Protein AF-A0AA39WH20-F1 (afdb_monomer_lite)

Structure (mmCIF, N/CA/C/O backbone):
data_AF-A0AA39WH20-F1
#
_entry.id   AF-A0AA39WH20-F1
#
loop_
_atom_site.group_PDB
_atom_site.id
_atom_site.type_symbol
_atom_site.label_atom_id
_atom_site.label_alt_id
_atom_site.label_comp_id
_atom_site.label_asym_id
_atom_site.label_entity_id
_atom_site.label_seq_id
_atom_site.pdbx_PDB_ins_code
_atom_site.Cartn_x
_atom_site.Cartn_y
_atom_site.Cartn_z
_atom_site.occupancy
_atom_site.B_iso_or_equiv
_atom_site.auth_seq_id
_atom_site.auth_comp_id
_atom_site.auth_asym_id
_atom_site.auth_atom_id
_atom_site.pdbx_PDB_model_num
ATOM 1 N N . MET A 1 1 ? 4.537 -14.025 16.386 1.00 64.88 1 MET A N 1
ATOM 2 C CA . MET A 1 1 ? 5.196 -12.728 16.671 1.00 64.88 1 MET A CA 1
ATOM 3 C C . MET A 1 1 ? 4.537 -11.622 15.849 1.00 64.88 1 MET A C 1
ATOM 5 O O . MET A 1 1 ? 4.024 -11.918 14.773 1.00 64.88 1 MET A O 1
ATOM 9 N N . SER A 1 2 ? 4.507 -10.387 16.355 1.00 85.75 2 SER A N 1
ATOM 10 C CA . SER A 1 2 ? 3.893 -9.221 15.694 1.00 85.75 2 SER A CA 1
ATOM 11 C C . SER A 1 2 ? 4.972 -8.254 15.195 1.00 85.75 2 SER A C 1
ATOM 13 O O . SER A 1 2 ? 6.007 -8.128 15.842 1.00 85.75 2 SER A O 1
ATOM 15 N N . ARG A 1 3 ? 4.739 -7.599 14.049 1.00 88.62 3 ARG A N 1
ATOM 16 C CA . ARG A 1 3 ? 5.556 -6.479 13.531 1.00 88.62 3 ARG A CA 1
ATOM 17 C C . ARG A 1 3 ? 4.789 -5.149 13.575 1.00 88.62 3 ARG A C 1
ATOM 19 O O . ARG A 1 3 ? 5.302 -4.123 13.152 1.00 88.62 3 ARG A O 1
ATOM 26 N N . THR A 1 4 ? 3.559 -5.171 14.084 1.00 90.12 4 THR A N 1
ATOM 27 C CA . THR A 1 4 ? 2.690 -3.998 14.162 1.00 90.12 4 THR A CA 1
ATOM 28 C C . THR A 1 4 ? 2.937 -3.239 15.454 1.00 90.12 4 THR A C 1
ATOM 30 O O . THR A 1 4 ? 3.044 -3.862 16.512 1.00 90.12 4 THR A O 1
ATOM 33 N N . SER A 1 5 ? 2.910 -1.909 15.409 1.00 93.12 5 SER A N 1
ATOM 34 C CA . SER A 1 5 ? 2.662 -1.125 16.621 1.00 93.12 5 SER A CA 1
ATOM 35 C C . SER A 1 5 ? 1.237 -1.427 17.112 1.00 93.12 5 SER A C 1
ATOM 37 O O . SER A 1 5 ? 0.310 -1.341 16.303 1.00 93.12 5 SER A O 1
ATOM 39 N N . PRO A 1 6 ? 1.029 -1.801 18.387 1.00 94.56 6 PRO A N 1
ATOM 40 C CA . PRO A 1 6 ? -0.312 -2.039 18.912 1.00 94.56 6 PRO A CA 1
ATOM 41 C C . PRO A 1 6 ? -1.175 -0.773 18.874 1.00 94.56 6 PRO A C 1
ATOM 43 O O . PRO A 1 6 ? -0.696 0.311 19.205 1.00 94.56 6 PRO A O 1
ATOM 46 N N . GLN A 1 7 ? -2.457 -0.919 18.543 1.00 96.12 7 GLN A N 1
ATOM 47 C CA . GLN A 1 7 ? -3.442 0.164 18.597 1.00 96.12 7 GLN A CA 1
ATOM 48 C C . GLN A 1 7 ? -4.306 0.015 19.849 1.00 96.12 7 GLN A C 1
ATOM 50 O O . GLN A 1 7 ? -4.889 -1.040 20.075 1.00 96.12 7 GLN A O 1
ATOM 55 N N . ILE A 1 8 ? -4.438 1.075 20.643 1.00 95.25 8 ILE A N 1
ATOM 56 C CA . ILE A 1 8 ? -5.335 1.103 21.806 1.00 95.25 8 ILE A CA 1
ATOM 57 C C . ILE A 1 8 ? -6.630 1.828 21.422 1.00 95.25 8 ILE A C 1
ATOM 59 O O . ILE A 1 8 ? -6.579 2.891 20.801 1.00 95.25 8 ILE A O 1
ATOM 63 N N . ALA A 1 9 ? -7.781 1.281 21.814 1.00 92.19 9 ALA A N 1
ATOM 64 C CA . ALA A 1 9 ? -9.047 2.012 21.868 1.00 92.19 9 ALA A CA 1
ATOM 65 C C . ALA A 1 9 ? -9.865 1.544 23.083 1.00 92.19 9 ALA A C 1
ATOM 67 O O . ALA A 1 9 ? -10.225 0.370 23.199 1.00 92.19 9 ALA A O 1
ATOM 68 N N . GLY A 1 10 ? -10.123 2.467 24.015 1.00 91.00 10 GLY A N 1
ATOM 69 C CA . GLY A 1 10 ? -10.722 2.148 25.313 1.00 91.00 10 GLY A CA 1
ATOM 70 C C . GLY A 1 10 ? -9.908 1.099 26.083 1.00 91.00 10 GLY A C 1
ATOM 71 O O . GLY A 1 10 ? -8.692 1.229 26.245 1.00 91.00 10 GLY A O 1
ATOM 72 N N . GLU A 1 11 ? -10.590 0.035 26.508 1.00 93.38 11 GLU A N 1
ATOM 73 C CA . GLU A 1 11 ? -10.020 -1.101 27.249 1.00 93.38 11 GLU A CA 1
ATOM 74 C C . GLU A 1 11 ? -9.487 -2.226 26.345 1.00 93.38 11 GLU A C 1
ATOM 76 O O . GLU A 1 11 ? -9.195 -3.325 26.819 1.00 93.38 11 GLU A O 1
ATOM 81 N N . THR A 1 12 ? -9.374 -1.986 25.034 1.00 95.62 12 THR A N 1
ATOM 82 C CA . THR A 1 12 ? -8.918 -2.989 24.061 1.00 95.62 12 THR A CA 1
ATOM 83 C C . THR A 1 12 ? -7.612 -2.578 23.388 1.00 95.62 12 THR A C 1
ATOM 85 O O . THR A 1 12 ? -7.436 -1.428 22.981 1.00 95.62 12 THR A O 1
ATOM 88 N N . ILE A 1 13 ? -6.704 -3.544 23.251 1.00 96.88 13 ILE A N 1
ATOM 89 C CA . ILE A 1 13 ? -5.487 -3.473 22.441 1.00 96.88 13 ILE A CA 1
ATOM 90 C C . ILE A 1 13 ? -5.708 -4.308 21.177 1.00 96.88 13 ILE A C 1
ATOM 92 O O . ILE A 1 13 ? -6.140 -5.455 21.265 1.00 96.88 13 ILE A O 1
ATOM 96 N N . PHE A 1 14 ? -5.365 -3.764 20.014 1.00 97.62 14 PHE A N 1
ATOM 97 C CA . PHE A 1 14 ? -5.398 -4.451 18.728 1.00 97.62 14 PHE A CA 1
ATOM 98 C C . PHE A 1 14 ? -3.985 -4.652 18.193 1.00 97.62 14 PHE A C 1
ATOM 100 O O . PHE A 1 14 ? -3.185 -3.716 18.164 1.00 97.62 14 PHE A O 1
ATOM 107 N N . VAL A 1 15 ? -3.690 -5.867 17.737 1.00 97.19 15 VAL A N 1
ATOM 108 C CA . VAL A 1 15 ? -2.405 -6.225 17.121 1.00 97.19 15 VAL A CA 1
ATOM 109 C C . VAL A 1 15 ? -2.617 -7.099 15.890 1.00 97.19 15 VAL A C 1
ATOM 111 O O . VAL A 1 15 ? -3.586 -7.857 15.819 1.00 97.19 15 VAL A O 1
ATOM 114 N N . GLY A 1 16 ? -1.694 -7.011 14.934 1.00 97.19 16 GLY A N 1
ATOM 115 C CA . GLY A 1 16 ? -1.617 -7.919 13.791 1.00 97.19 16 GLY A CA 1
ATOM 116 C C . GLY A 1 16 ? -0.571 -9.015 13.993 1.00 97.19 16 GLY A C 1
ATOM 117 O O . GLY A 1 16 ? 0.450 -8.797 14.655 1.00 97.19 16 GLY A O 1
ATOM 118 N N . THR A 1 17 ? -0.788 -10.194 13.411 1.00 97.44 17 THR A N 1
ATOM 119 C CA . THR A 1 17 ? 0.172 -11.308 13.457 1.00 97.44 17 THR A CA 1
ATOM 120 C C . THR A 1 17 ? 0.945 -11.472 12.149 1.00 97.44 17 THR A C 1
ATOM 122 O O . THR A 1 17 ? 0.424 -11.277 11.052 1.00 97.44 17 THR A O 1
ATOM 125 N N . GLN A 1 18 ? 2.192 -11.939 12.257 1.00 95.25 18 GLN A N 1
ATOM 126 C CA . GLN A 1 18 ? 2.992 -12.366 11.100 1.00 95.25 18 GLN A CA 1
ATOM 127 C C . GLN A 1 18 ? 2.711 -13.812 10.656 1.00 95.25 18 GLN A C 1
ATOM 129 O O . GLN A 1 18 ? 3.507 -14.415 9.949 1.00 95.25 18 GLN A O 1
ATOM 134 N N . LEU A 1 19 ? 1.600 -14.391 11.108 1.00 93.75 19 LEU A N 1
ATOM 135 C CA . LEU A 1 19 ? 1.167 -15.730 10.730 1.00 93.75 19 LEU A CA 1
ATOM 136 C C . LEU A 1 19 ? -0.352 -15.717 10.568 1.00 93.75 19 LEU A C 1
ATOM 138 O O . LEU A 1 19 ? -1.050 -15.291 11.490 1.00 93.75 19 LEU A O 1
ATOM 142 N N . HIS A 1 20 ? -0.833 -16.169 9.409 1.00 95.62 20 HIS A N 1
ATOM 143 C CA . HIS A 1 20 ? -2.253 -16.237 9.034 1.00 95.62 20 HIS A CA 1
ATOM 144 C C . HIS A 1 20 ? -2.996 -14.892 8.997 1.00 95.62 20 HIS A C 1
ATOM 146 O O . HIS A 1 20 ? -4.219 -14.892 9.055 1.00 95.62 20 HIS A O 1
ATOM 152 N N . ALA A 1 21 ? -2.293 -13.756 8.922 1.00 97.75 21 ALA A N 1
ATOM 153 C CA . ALA A 1 21 ? -2.892 -12.415 8.909 1.00 97.75 21 ALA A CA 1
ATOM 154 C C . ALA A 1 21 ? -4.059 -12.247 9.912 1.00 97.75 21 ALA A C 1
ATOM 156 O O . ALA A 1 21 ? -5.181 -11.893 9.537 1.00 97.75 21 ALA A O 1
ATOM 157 N N . LEU A 1 22 ? -3.803 -12.545 11.189 1.00 98.38 22 LEU A N 1
ATOM 158 C CA . LEU A 1 22 ? -4.798 -12.447 12.254 1.00 98.38 22 LEU A CA 1
ATOM 159 C C . LEU A 1 22 ? -4.765 -11.061 12.893 1.00 98.38 22 LEU A C 1
ATOM 161 O O . LEU A 1 22 ? -3.713 -10.597 13.340 1.00 98.38 22 LEU A O 1
ATOM 165 N N . VAL A 1 23 ? -5.932 -10.437 13.006 1.00 98.38 23 VAL A N 1
ATOM 166 C CA . VAL A 1 23 ? -6.157 -9.294 13.892 1.00 98.38 23 VAL A CA 1
ATOM 167 C C . VAL A 1 23 ? -6.646 -9.834 15.227 1.00 98.38 23 VAL A C 1
ATOM 169 O O . VAL A 1 23 ? -7.636 -10.566 15.286 1.00 98.38 23 VAL A O 1
ATOM 172 N N . VAL A 1 24 ? -5.947 -9.478 16.298 1.00 98.12 24 VAL A N 1
ATOM 173 C CA . VAL A 1 24 ? -6.223 -9.947 17.658 1.00 98.12 24 VAL A CA 1
ATOM 174 C C . VAL A 1 24 ? -6.627 -8.755 18.517 1.00 98.12 24 VAL A C 1
ATOM 176 O O . VAL A 1 24 ? -5.890 -7.773 18.590 1.00 98.12 24 VAL A O 1
ATOM 179 N N . ALA A 1 25 ? -7.784 -8.852 19.172 1.00 97.75 25 ALA A N 1
ATOM 180 C CA . ALA A 1 25 ? -8.215 -7.937 20.225 1.00 97.75 25 ALA A CA 1
ATOM 181 C C . ALA A 1 25 ? -7.878 -8.535 21.593 1.00 97.75 25 ALA A C 1
ATOM 183 O O . ALA A 1 25 ? -8.252 -9.673 21.886 1.00 97.75 25 ALA A O 1
ATOM 184 N N . LEU A 1 26 ? -7.209 -7.762 22.440 1.00 96.81 26 LEU A N 1
ATOM 185 C CA . LEU A 1 26 ? -6.807 -8.138 23.791 1.00 96.81 26 LEU A CA 1
ATOM 186 C C . LEU A 1 26 ? -7.387 -7.148 24.802 1.00 96.81 26 LEU A C 1
ATOM 188 O O . LEU A 1 26 ? -7.436 -5.948 24.540 1.00 96.81 26 LEU A O 1
ATOM 192 N N . SER A 1 27 ? -7.769 -7.629 25.980 1.00 95.94 27 SER A N 1
ATOM 193 C CA . SER A 1 27 ? -8.066 -6.773 27.127 1.00 95.94 27 SER A CA 1
ATOM 194 C C . SER A 1 27 ? -6.792 -6.049 27.554 1.00 95.94 27 SER A C 1
ATOM 196 O O . SER A 1 27 ? -5.765 -6.679 27.811 1.00 95.94 27 SER A O 1
ATOM 198 N N . ARG A 1 28 ? -6.860 -4.723 27.661 1.00 94.81 28 ARG A N 1
ATOM 199 C CA . ARG A 1 28 ? -5.732 -3.882 28.075 1.00 94.81 28 ARG A CA 1
ATOM 200 C C . ARG A 1 28 ? -5.304 -4.136 29.522 1.00 94.81 28 ARG A C 1
ATOM 202 O O . ARG A 1 28 ? -4.133 -3.975 29.843 1.00 94.81 28 ARG A O 1
ATOM 209 N N . THR A 1 29 ? -6.244 -4.520 30.379 1.00 95.25 29 THR A N 1
ATOM 210 C CA . THR A 1 29 ? -6.020 -4.716 31.817 1.00 95.25 29 THR A CA 1
ATOM 211 C C . THR A 1 29 ? -5.556 -6.124 32.163 1.00 95.25 29 THR A C 1
ATOM 213 O O . THR A 1 29 ? -4.771 -6.291 33.090 1.00 95.25 29 THR A O 1
ATOM 216 N N . THR A 1 30 ? -6.014 -7.137 31.423 1.00 96.19 30 THR A N 1
ATOM 217 C CA . THR A 1 30 ? -5.737 -8.550 31.749 1.00 96.19 30 THR A CA 1
ATOM 218 C C . THR A 1 30 ? -4.845 -9.256 30.732 1.00 96.19 30 THR A C 1
ATOM 220 O O . THR A 1 30 ? -4.341 -10.339 31.010 1.00 96.19 30 THR A O 1
ATOM 223 N N . GLY A 1 31 ? -4.681 -8.696 29.529 1.00 94.75 31 GLY A N 1
ATOM 224 C CA . GLY A 1 31 ? -4.032 -9.372 28.404 1.00 94.75 31 GLY A CA 1
ATOM 225 C C . GLY A 1 31 ? -4.865 -10.500 27.782 1.00 94.75 31 GLY A C 1
ATOM 226 O O . GLY A 1 31 ? -4.415 -11.124 26.821 1.00 94.75 31 GLY A O 1
ATOM 227 N N . GLN A 1 32 ? -6.078 -10.771 28.282 1.00 95.69 32 GLN A N 1
ATOM 228 C CA . GLN A 1 32 ? -6.940 -11.828 27.756 1.00 95.69 32 GLN A CA 1
ATOM 229 C C . GLN A 1 32 ? -7.333 -11.547 26.303 1.00 95.69 32 GLN A C 1
ATOM 231 O O . GLN A 1 32 ? -7.761 -10.443 25.968 1.00 95.69 32 GLN A O 1
ATOM 236 N N . THR A 1 33 ? -7.261 -12.564 25.442 1.00 96.81 33 THR A N 1
ATOM 237 C CA . THR A 1 33 ? -7.794 -12.473 24.079 1.00 96.81 33 THR A CA 1
ATOM 238 C C . THR A 1 33 ? -9.315 -12.372 24.088 1.00 96.81 33 THR A C 1
ATOM 240 O O . THR A 1 33 ? -10.004 -13.275 24.556 1.00 96.81 33 THR A O 1
ATOM 243 N N . LEU A 1 34 ? -9.828 -11.265 23.549 1.00 96.31 34 LEU A N 1
ATOM 244 C CA . LEU A 1 34 ? -11.254 -10.970 23.437 1.00 96.31 34 LEU A CA 1
ATOM 245 C C . LEU A 1 34 ? -11.841 -11.544 22.145 1.00 96.31 34 LEU A C 1
ATOM 247 O O . LEU A 1 34 ? -12.896 -12.170 22.172 1.00 96.31 34 LEU A O 1
ATOM 251 N N . ALA A 1 35 ? -11.160 -11.329 21.017 1.00 97.38 35 ALA A N 1
ATOM 252 C CA . ALA A 1 35 ? -11.565 -11.834 19.708 1.00 97.38 35 ALA A CA 1
ATOM 253 C C . ALA A 1 35 ? -10.367 -11.943 18.759 1.00 97.38 35 ALA A C 1
ATOM 255 O O . ALA A 1 35 ? -9.366 -11.241 18.916 1.00 97.38 35 ALA A O 1
ATOM 256 N N . VAL A 1 36 ? -10.505 -12.788 17.739 1.00 98.00 36 VAL A N 1
ATOM 257 C CA . VAL A 1 36 ? -9.539 -12.949 16.648 1.00 98.00 36 VAL A CA 1
ATOM 258 C C . VAL A 1 36 ? -10.299 -13.007 15.327 1.00 98.00 36 VAL A C 1
ATOM 260 O O . VAL A 1 36 ? -11.365 -13.618 15.260 1.00 98.00 36 VAL A O 1
ATOM 263 N N . ILE A 1 37 ? -9.759 -12.391 14.279 1.00 98.44 37 ILE A N 1
ATOM 264 C CA . ILE A 1 37 ? -10.262 -12.529 12.909 1.00 98.44 37 ILE A CA 1
ATOM 265 C C . ILE A 1 37 ? -9.098 -12.663 11.927 1.00 98.44 37 ILE A C 1
ATOM 267 O O . ILE A 1 37 ? -8.119 -11.928 12.022 1.00 98.44 37 ILE A O 1
ATOM 271 N N . GLN A 1 38 ? -9.207 -13.591 10.977 1.00 98.50 38 GLN A N 1
ATOM 272 C CA . GLN A 1 38 ? -8.305 -13.678 9.830 1.00 98.50 38 GLN A CA 1
ATOM 273 C C . GLN A 1 38 ? -8.810 -12.756 8.722 1.00 98.50 38 GLN A C 1
ATOM 275 O O . GLN A 1 38 ? -9.954 -12.891 8.288 1.00 98.50 38 GLN A O 1
ATOM 280 N N . ILE A 1 39 ? -7.969 -11.830 8.260 1.00 98.31 39 ILE A N 1
ATOM 281 C CA . ILE A 1 39 ? -8.376 -10.831 7.255 1.00 98.31 39 ILE A CA 1
ATOM 282 C C . ILE A 1 39 ? -7.891 -11.159 5.842 1.00 98.31 39 ILE A C 1
ATOM 284 O O . ILE A 1 39 ? -8.380 -10.566 4.885 1.00 98.31 39 ILE A O 1
ATOM 288 N N . ASN A 1 40 ? -6.982 -12.125 5.692 1.00 98.25 40 ASN A N 1
ATOM 289 C CA . ASN A 1 40 ? -6.573 -12.666 4.399 1.00 98.25 40 ASN A CA 1
ATOM 290 C C . ASN A 1 40 ? -6.331 -14.182 4.522 1.00 98.25 40 ASN A C 1
ATOM 292 O O . ASN A 1 40 ? -5.563 -14.598 5.394 1.00 98.25 40 ASN A O 1
ATOM 296 N N . PRO A 1 41 ? -6.996 -15.014 3.698 1.00 96.75 41 PRO A N 1
ATOM 297 C CA . PRO A 1 41 ? -6.945 -16.469 3.828 1.00 96.75 41 PRO A CA 1
ATOM 298 C C . PRO A 1 41 ? -5.659 -17.095 3.274 1.00 96.75 41 PRO A C 1
ATOM 300 O O . PRO A 1 41 ? -5.436 -18.286 3.479 1.00 96.75 41 PRO A O 1
ATOM 303 N N . HIS A 1 42 ? -4.824 -16.339 2.554 1.00 96.88 42 HIS A N 1
ATOM 304 C CA . HIS A 1 42 ? -3.621 -16.887 1.938 1.00 96.88 42 HIS A CA 1
ATOM 305 C C . HIS A 1 42 ? -2.648 -17.418 3.014 1.00 96.88 42 HIS A C 1
ATOM 307 O O . HIS A 1 42 ? -2.401 -16.726 4.007 1.00 96.88 42 HIS A O 1
ATOM 313 N N . PRO A 1 43 ? -2.055 -18.616 2.842 1.00 94.50 43 PRO A N 1
ATOM 314 C CA . PRO A 1 43 ? -1.259 -19.274 3.885 1.00 94.50 43 PRO A CA 1
ATOM 315 C C . PRO A 1 43 ? -0.035 -18.460 4.323 1.00 94.50 43 PRO A C 1
ATOM 317 O O . PRO A 1 43 ? 0.340 -18.491 5.493 1.00 94.50 43 PRO A O 1
ATOM 320 N N . TYR A 1 44 ? 0.539 -17.682 3.403 1.00 95.56 44 TYR A N 1
ATOM 321 C CA . TYR A 1 44 ? 1.667 -16.786 3.671 1.00 95.56 44 TYR A CA 1
ATOM 322 C C . TYR A 1 44 ? 1.257 -15.328 3.897 1.00 95.56 44 TYR A C 1
ATOM 324 O O . TYR A 1 44 ? 2.122 -14.451 3.868 1.00 95.56 44 TYR A O 1
ATOM 332 N N . ALA A 1 45 ? -0.036 -15.025 4.049 1.00 97.50 45 ALA A N 1
ATOM 333 C CA . ALA A 1 45 ? -0.456 -13.674 4.397 1.00 97.50 45 ALA A CA 1
ATOM 334 C C . ALA A 1 45 ? -0.042 -13.331 5.829 1.00 97.50 45 ALA A C 1
ATOM 336 O O . ALA A 1 45 ? -0.169 -14.126 6.768 1.00 97.50 45 ALA A O 1
ATOM 337 N N . VAL A 1 46 ? 0.425 -12.101 5.991 1.00 97.75 46 VAL A N 1
ATOM 338 C CA . VAL A 1 46 ? 0.885 -11.544 7.258 1.00 97.75 46 VAL A CA 1
ATOM 339 C C . VAL A 1 46 ? 0.344 -10.137 7.435 1.00 97.75 46 VAL A C 1
ATOM 341 O O . VAL A 1 46 ? -0.072 -9.490 6.476 1.00 97.75 46 VAL A O 1
ATOM 344 N N . ILE A 1 47 ? 0.384 -9.639 8.663 1.00 98.00 47 ILE A N 1
ATOM 345 C CA . ILE A 1 47 ? 0.112 -8.237 8.955 1.00 98.00 47 ILE A CA 1
ATOM 346 C C . ILE A 1 47 ? 1.397 -7.596 9.467 1.00 98.00 47 ILE A C 1
ATOM 348 O O . ILE A 1 47 ? 1.917 -7.953 10.528 1.00 98.00 47 ILE A O 1
ATOM 352 N N . THR A 1 48 ? 1.893 -6.632 8.696 1.00 95.94 48 THR A N 1
ATOM 353 C CA . THR A 1 48 ? 3.001 -5.757 9.098 1.00 95.94 48 THR A CA 1
ATOM 354 C C . THR A 1 48 ? 2.556 -4.316 9.292 1.00 95.94 48 THR A C 1
ATOM 356 O O . THR A 1 48 ? 3.177 -3.614 10.084 1.00 95.94 48 THR A O 1
ATOM 359 N N . GLN A 1 49 ? 1.479 -3.894 8.625 1.00 96.12 49 GLN A N 1
ATOM 360 C CA . GLN A 1 49 ? 0.896 -2.578 8.828 1.00 96.12 49 GLN A CA 1
ATOM 361 C C . GLN A 1 49 ? 0.290 -2.462 10.228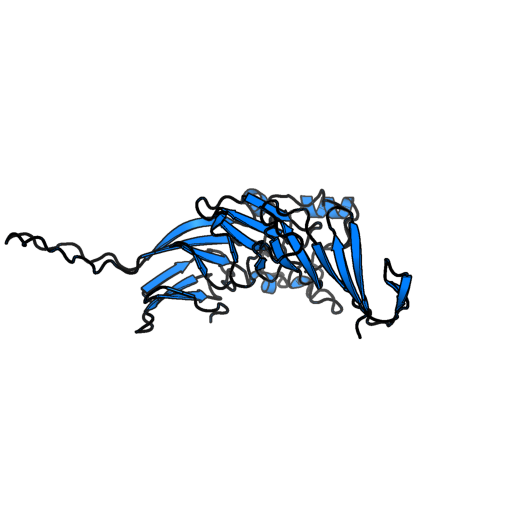 1.00 96.12 49 GLN A C 1
ATOM 363 O O . GLN A 1 49 ? -0.465 -3.331 10.667 1.00 96.12 49 GLN A O 1
ATOM 368 N N . SER A 1 50 ? 0.609 -1.372 10.924 1.00 95.19 50 SER A N 1
ATOM 369 C CA . SER A 1 50 ? 0.012 -1.081 12.225 1.00 95.19 50 SER A CA 1
ATOM 370 C C . SER A 1 50 ? -1.490 -0.813 12.074 1.00 95.19 50 SER A C 1
ATOM 372 O O . SER A 1 50 ? -1.856 0.035 11.256 1.00 95.19 50 SER A O 1
ATOM 374 N N . PRO A 1 51 ? -2.362 -1.490 12.851 1.00 96.00 51 PRO A N 1
ATOM 375 C CA . PRO A 1 51 ? -3.779 -1.160 12.888 1.00 96.00 51 PRO A CA 1
ATOM 376 C C . PRO A 1 51 ? -3.969 0.317 13.249 1.00 96.00 51 PRO A C 1
ATOM 378 O O . PRO A 1 51 ? -3.208 0.859 14.047 1.00 96.00 51 PRO A O 1
ATOM 381 N N . THR A 1 52 ? -4.988 0.976 12.707 1.00 96.12 52 THR A N 1
ATOM 382 C CA . THR A 1 52 ? -5.311 2.362 13.083 1.00 96.12 52 THR A CA 1
ATOM 383 C C . THR A 1 52 ? -6.794 2.515 13.322 1.00 96.12 52 THR A C 1
ATOM 385 O O . THR A 1 52 ? -7.611 2.107 12.499 1.00 96.12 52 THR A O 1
ATOM 388 N N . PHE A 1 53 ? -7.143 3.081 14.475 1.00 95.19 53 PHE A N 1
ATOM 389 C CA . PHE A 1 53 ? -8.528 3.362 14.813 1.00 95.19 53 PHE A CA 1
ATOM 390 C C . PHE A 1 53 ? -8.891 4.756 14.312 1.00 95.19 53 PHE A C 1
ATOM 392 O O . PHE A 1 53 ? -8.256 5.738 14.695 1.00 95.19 53 PHE A O 1
ATOM 399 N N . PHE A 1 54 ? -9.910 4.844 13.468 1.00 95.06 54 PHE A N 1
ATOM 400 C CA . PHE A 1 54 ? -10.410 6.108 12.952 1.00 95.06 54 PHE A CA 1
ATOM 401 C C . PHE A 1 54 ? -11.928 6.030 12.827 1.00 95.06 54 PHE A C 1
ATOM 403 O O . PHE A 1 54 ? -12.461 5.105 12.218 1.00 95.06 54 PHE A O 1
ATOM 410 N N . ASP A 1 55 ? -12.622 6.988 13.438 1.00 93.88 55 ASP A N 1
ATOM 411 C CA . ASP A 1 55 ? -14.080 7.125 13.362 1.00 93.88 55 ASP A CA 1
ATOM 412 C C . ASP A 1 55 ? -14.864 5.821 13.627 1.00 93.88 55 ASP A C 1
ATOM 414 O O . ASP A 1 55 ? -15.670 5.357 12.821 1.00 93.88 55 ASP A O 1
ATOM 418 N N . GLY A 1 56 ? -14.560 5.166 14.752 1.00 93.19 56 GLY A N 1
ATOM 419 C CA . GLY A 1 56 ? -15.241 3.934 15.166 1.00 93.19 56 GLY A CA 1
ATOM 420 C C . GLY A 1 56 ? -14.797 2.660 14.437 1.00 93.19 56 GLY A C 1
ATOM 421 O O . GLY A 1 56 ? -15.274 1.578 14.781 1.00 93.19 56 GLY A O 1
ATOM 422 N N . LYS A 1 57 ? -13.889 2.755 13.459 1.00 97.12 57 LYS A N 1
ATOM 423 C CA . LYS A 1 57 ? -13.434 1.630 12.632 1.00 97.12 57 LYS A CA 1
ATOM 424 C C . LYS A 1 57 ? -11.944 1.377 12.839 1.00 97.12 57 LYS A C 1
ATOM 426 O O . LYS A 1 57 ? -11.155 2.305 12.999 1.00 97.12 57 LYS A O 1
ATOM 431 N N . LEU A 1 58 ? -11.554 0.108 12.803 1.00 98.19 58 LEU A N 1
ATOM 432 C CA . LEU A 1 58 ? -10.162 -0.326 12.805 1.00 98.19 58 LEU A CA 1
ATOM 433 C C . LEU A 1 58 ? -9.731 -0.636 11.367 1.00 98.19 58 LEU A C 1
ATOM 435 O O . LEU A 1 58 ? -10.258 -1.564 10.755 1.00 98.19 58 LEU A O 1
ATOM 439 N N . PHE A 1 59 ? -8.775 0.123 10.845 1.00 98.38 59 PHE A N 1
ATOM 440 C CA . PHE A 1 59 ? -8.236 -0.024 9.495 1.00 98.38 59 PHE A CA 1
ATOM 441 C C . PHE A 1 59 ? -6.901 -0.754 9.509 1.00 98.38 59 PHE A C 1
ATOM 443 O O . PHE A 1 59 ? -6.050 -0.463 10.357 1.00 98.38 59 PHE A O 1
ATOM 450 N N . ILE A 1 60 ? -6.716 -1.692 8.579 1.00 97.88 60 ILE A N 1
ATOM 451 C CA . ILE A 1 60 ? -5.491 -2.488 8.500 1.00 97.88 60 ILE A CA 1
ATOM 452 C C . ILE A 1 60 ? -5.313 -3.164 7.134 1.00 97.88 60 ILE A C 1
ATOM 454 O O . ILE A 1 60 ? -6.274 -3.625 6.519 1.00 97.88 60 ILE A O 1
ATOM 458 N N . GLY A 1 61 ? -4.070 -3.230 6.668 1.00 97.62 61 GLY A N 1
ATOM 459 C CA . GLY A 1 61 ? -3.656 -3.876 5.428 1.00 97.62 61 GLY A CA 1
ATOM 460 C C . GLY A 1 61 ? -2.878 -5.170 5.652 1.00 97.62 61 GLY A C 1
ATOM 461 O O . GLY A 1 61 ? -2.350 -5.429 6.739 1.00 97.62 61 GLY A O 1
ATOM 462 N N . THR A 1 62 ? -2.802 -5.989 4.606 1.00 97.88 62 THR A N 1
ATOM 463 C CA . THR A 1 62 ? -2.045 -7.246 4.612 1.00 97.88 62 THR A CA 1
ATOM 464 C C . THR A 1 62 ? -0.823 -7.208 3.707 1.00 97.88 62 THR A C 1
ATOM 466 O O . THR A 1 62 ? -0.774 -6.513 2.699 1.00 97.88 62 THR A O 1
ATOM 469 N N . SER A 1 63 ? 0.174 -7.998 4.083 1.00 96.69 63 SER A N 1
ATOM 470 C CA . SER A 1 63 ? 1.397 -8.255 3.329 1.00 96.69 63 SER A CA 1
ATOM 471 C C . SER A 1 63 ? 1.602 -9.766 3.198 1.00 96.69 63 SER A C 1
ATOM 473 O O . SER A 1 63 ? 0.726 -10.554 3.574 1.00 96.69 63 SER A O 1
ATOM 475 N N . SER A 1 64 ? 2.755 -10.207 2.696 1.00 95.81 64 SER A N 1
ATOM 476 C CA . SER A 1 64 ? 3.056 -11.629 2.595 1.00 95.81 64 SER A CA 1
ATOM 477 C C . SER A 1 64 ? 4.525 -11.997 2.696 1.00 95.81 64 SER A C 1
ATOM 479 O O . SER A 1 64 ? 5.406 -11.286 2.221 1.00 95.81 64 SER A O 1
ATOM 481 N N . PHE A 1 65 ? 4.760 -13.189 3.246 1.00 94.38 65 PHE A N 1
ATOM 482 C CA . PHE A 1 65 ? 6.030 -13.894 3.124 1.00 94.38 65 PHE A CA 1
ATOM 483 C C . PHE A 1 65 ? 6.165 -14.718 1.840 1.00 94.38 65 PHE A C 1
ATOM 485 O O . PHE A 1 65 ? 7.238 -15.262 1.604 1.00 94.38 65 PHE A O 1
ATOM 492 N N . GLU A 1 66 ? 5.139 -14.789 0.988 1.00 94.44 66 GLU A N 1
ATOM 493 C CA . GLU A 1 66 ? 5.173 -15.544 -0.273 1.00 94.44 66 GLU A CA 1
ATOM 494 C C . GLU A 1 66 ? 6.365 -15.140 -1.157 1.00 94.44 66 GLU A C 1
ATOM 496 O O . GLU A 1 66 ? 7.015 -15.990 -1.763 1.00 94.44 66 GLU A O 1
ATOM 501 N N . HIS A 1 67 ? 6.729 -13.855 -1.132 1.00 89.06 67 HIS A N 1
ATOM 502 C CA . HIS A 1 67 ? 7.916 -13.316 -1.793 1.00 89.06 67 HIS A CA 1
ATOM 503 C C . HIS A 1 67 ? 9.213 -14.075 -1.448 1.00 89.06 67 HIS A C 1
ATOM 505 O O . HIS A 1 67 ? 10.085 -14.205 -2.305 1.00 89.06 67 HIS A O 1
ATOM 511 N N . TYR A 1 68 ? 9.361 -14.587 -0.222 1.00 89.56 68 TYR A N 1
ATOM 512 C CA . TYR A 1 68 ? 10.559 -15.316 0.210 1.00 89.56 68 TYR A CA 1
ATOM 513 C C . TYR A 1 68 ? 10.594 -16.770 -0.270 1.00 89.56 68 TYR A C 1
ATOM 515 O O . TYR A 1 68 ? 11.676 -17.347 -0.345 1.00 89.56 68 TYR A O 1
ATOM 523 N N . TYR A 1 69 ? 9.443 -17.341 -0.634 1.00 91.12 69 TYR A N 1
ATOM 524 C CA . TYR A 1 69 ? 9.336 -18.687 -1.210 1.00 91.12 69 TYR A CA 1
ATOM 525 C C . TYR A 1 69 ? 9.476 -18.684 -2.735 1.00 91.12 69 TYR A C 1
ATOM 527 O O . TYR A 1 69 ? 9.682 -19.726 -3.344 1.00 91.12 69 TYR A O 1
ATOM 535 N N . ALA A 1 70 ? 9.445 -17.506 -3.358 1.00 89.81 70 ALA A N 1
ATOM 536 C CA . ALA A 1 70 ? 9.645 -17.322 -4.790 1.00 89.81 70 ALA A CA 1
ATOM 537 C C . ALA A 1 70 ? 10.902 -17.979 -5.412 1.00 89.81 70 ALA A C 1
ATOM 539 O O . ALA A 1 70 ? 10.834 -18.304 -6.597 1.00 89.81 70 ALA A O 1
ATOM 540 N N . PRO A 1 71 ? 12.048 -18.149 -4.714 1.00 90.88 71 PRO A N 1
ATOM 541 C CA . PRO A 1 71 ? 13.206 -18.857 -5.270 1.00 90.88 71 PRO A CA 1
ATOM 542 C C . PRO A 1 71 ? 13.054 -20.386 -5.350 1.00 90.88 71 PRO A C 1
ATOM 544 O O . PRO A 1 71 ? 13.865 -21.024 -6.025 1.00 90.88 71 PRO A O 1
ATOM 547 N N . ASP A 1 72 ? 12.081 -20.974 -4.648 1.00 91.69 72 ASP A N 1
ATOM 548 C CA . ASP A 1 72 ? 11.870 -22.422 -4.573 1.00 91.69 72 ASP A CA 1
ATOM 549 C C . ASP A 1 72 ? 11.033 -22.913 -5.763 1.00 91.69 72 ASP A C 1
ATOM 551 O O . ASP A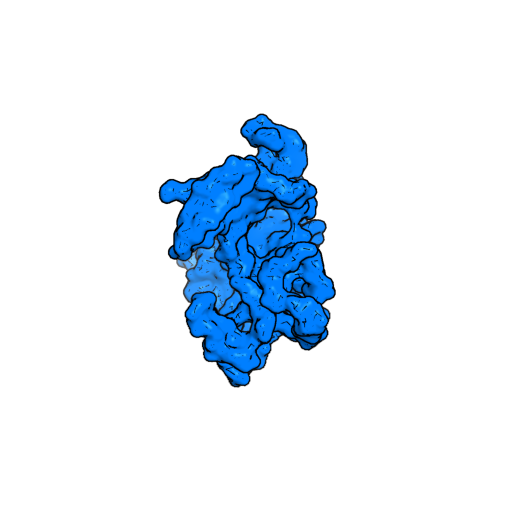 1 72 ? 9.861 -22.570 -5.904 1.00 91.69 72 ASP A O 1
ATOM 555 N N . ALA A 1 73 ? 11.629 -23.752 -6.613 1.00 89.81 73 ALA A N 1
ATOM 556 C CA . ALA A 1 73 ? 10.968 -24.302 -7.797 1.00 89.81 73 ALA A CA 1
ATOM 557 C C . ALA A 1 73 ? 9.829 -25.286 -7.474 1.00 89.81 73 ALA A C 1
ATOM 559 O O . ALA A 1 73 ? 9.015 -25.572 -8.351 1.00 89.81 73 ALA A O 1
ATOM 560 N N . SER A 1 74 ? 9.760 -25.809 -6.246 1.00 92.81 74 SER A N 1
ATOM 561 C CA . SER A 1 74 ? 8.665 -26.677 -5.796 1.00 92.81 74 SER A CA 1
ATOM 562 C C . SER A 1 74 ? 7.427 -25.895 -5.346 1.00 92.81 74 SER A C 1
ATOM 564 O O . SER A 1 74 ? 6.336 -26.463 -5.262 1.00 92.81 74 SER A O 1
ATOM 566 N N . TYR A 1 75 ? 7.571 -24.592 -5.088 1.00 91.25 75 TYR A N 1
ATOM 567 C CA . TYR A 1 75 ? 6.473 -23.730 -4.682 1.00 91.25 75 TYR A CA 1
ATOM 568 C C . TYR A 1 75 ? 5.786 -23.117 -5.915 1.00 91.25 75 TYR A C 1
ATOM 570 O O . TYR A 1 75 ? 6.450 -22.443 -6.707 1.00 91.25 75 TYR A O 1
ATOM 578 N N . PRO A 1 76 ? 4.460 -23.288 -6.101 1.00 86.75 76 PRO A N 1
ATOM 579 C CA . PRO A 1 76 ? 3.725 -22.691 -7.215 1.00 86.75 76 PRO A CA 1
ATOM 580 C C . PRO A 1 76 ? 3.509 -21.188 -6.977 1.00 86.75 76 PRO A C 1
ATOM 582 O O . PRO A 1 76 ? 2.397 -20.725 -6.723 1.00 86.75 76 PRO A O 1
ATOM 585 N N . CYS A 1 77 ? 4.600 -20.423 -7.026 1.00 85.50 77 CYS A N 1
ATOM 586 C CA . CYS A 1 77 ? 4.576 -18.988 -6.799 1.00 85.50 77 CYS A CA 1
ATOM 587 C C . CYS A 1 77 ? 3.955 -18.254 -8.000 1.00 85.50 77 CYS A C 1
ATOM 589 O O . CYS A 1 77 ? 4.259 -18.561 -9.150 1.00 85.50 77 CYS A O 1
ATOM 591 N N . CYS A 1 78 ? 3.152 -17.216 -7.813 1.00 94.06 78 CYS A N 1
ATOM 592 C CA . CYS A 1 78 ? 2.677 -16.642 -6.557 1.00 94.06 78 CYS A CA 1
ATOM 593 C C . CYS A 1 78 ? 1.171 -16.378 -6.694 1.00 94.06 78 CYS A C 1
ATOM 595 O O . CYS A 1 78 ? 0.671 -16.291 -7.818 1.00 94.06 78 CYS A O 1
ATOM 597 N N . SER A 1 79 ? 0.440 -16.266 -5.583 1.00 95.56 79 SER A N 1
ATOM 598 C CA . SER A 1 79 ? -1.029 -16.174 -5.614 1.00 95.56 79 SER A CA 1
ATOM 599 C C . SER A 1 79 ? -1.656 -15.191 -4.622 1.00 95.56 79 SER A C 1
ATOM 601 O O . SER A 1 79 ? -2.870 -14.957 -4.681 1.00 95.56 79 SER A O 1
ATOM 603 N N . LEU A 1 80 ? -0.874 -14.572 -3.733 1.00 96.44 80 LEU A N 1
ATOM 604 C CA . LEU A 1 80 ? -1.381 -13.554 -2.819 1.00 96.44 80 LEU A CA 1
ATOM 605 C C . LEU A 1 80 ? -1.960 -12.363 -3.597 1.00 96.44 80 LEU A C 1
ATOM 607 O O . LEU A 1 80 ? -1.293 -11.779 -4.438 1.00 96.44 80 LEU A O 1
ATOM 611 N N . SER A 1 81 ? -3.159 -11.916 -3.231 1.00 97.62 81 SER A N 1
ATOM 612 C CA . SER A 1 81 ? -3.525 -10.501 -3.347 1.00 97.62 81 SER A CA 1
ATOM 613 C C . SER A 1 81 ? -3.649 -9.950 -1.948 1.00 97.62 81 SER A C 1
ATOM 615 O O . SER A 1 81 ? -4.388 -10.503 -1.126 1.00 97.62 81 SER A O 1
ATOM 617 N N . ALA A 1 82 ? -2.958 -8.849 -1.689 1.00 97.94 82 ALA A N 1
ATOM 618 C CA . ALA A 1 82 ? -3.177 -8.115 -0.463 1.00 97.94 82 ALA A CA 1
ATOM 619 C C . ALA A 1 82 ? -4.549 -7.445 -0.460 1.00 97.94 82 ALA A C 1
ATOM 621 O O . ALA A 1 82 ? -5.245 -7.341 -1.481 1.00 97.94 82 ALA A O 1
ATOM 622 N N . ASN A 1 83 ? -4.945 -7.018 0.728 1.00 98.38 83 ASN A N 1
ATOM 623 C CA . ASN A 1 83 ? -6.194 -6.328 0.949 1.00 98.38 83 ASN A CA 1
ATOM 624 C C . ASN A 1 83 ? -6.097 -5.326 2.099 1.00 98.38 83 ASN A C 1
ATOM 626 O O . ASN A 1 83 ? -5.357 -5.539 3.060 1.00 98.38 83 ASN A O 1
ATOM 630 N N . PHE A 1 84 ? -6.874 -4.253 1.984 1.00 98.38 84 PHE A N 1
ATOM 631 C CA . PHE A 1 84 ? -7.119 -3.265 3.026 1.00 98.38 84 PHE A CA 1
ATOM 632 C C . PHE A 1 84 ? -8.523 -3.475 3.584 1.00 98.38 84 PHE A C 1
ATOM 634 O O . PHE A 1 84 ? -9.493 -3.523 2.822 1.00 98.38 84 PHE A O 1
ATOM 641 N N . VAL A 1 85 ? -8.645 -3.617 4.901 1.00 98.44 85 VAL A N 1
ATOM 642 C CA . VAL A 1 85 ? -9.930 -3.873 5.555 1.00 98.44 85 VAL A CA 1
ATOM 643 C C . VAL A 1 85 ? -10.255 -2.800 6.580 1.00 98.44 85 VAL A C 1
ATOM 645 O O . VAL A 1 85 ? -9.374 -2.299 7.278 1.00 98.44 85 VAL A O 1
ATOM 648 N N . ALA A 1 86 ? -11.547 -2.507 6.704 1.00 98.56 86 ALA A N 1
ATOM 649 C CA . ALA A 1 86 ? -12.103 -1.778 7.834 1.00 98.56 86 ALA A CA 1
ATOM 650 C C . ALA A 1 86 ? -12.932 -2.747 8.676 1.00 98.56 86 ALA A C 1
ATOM 652 O O . ALA A 1 86 ? -13.790 -3.464 8.150 1.00 98.56 86 ALA A O 1
ATOM 653 N N . LEU A 1 87 ? -12.679 -2.770 9.979 1.00 98.50 87 LEU A N 1
ATOM 654 C CA . LEU A 1 87 ? -13.338 -3.650 10.934 1.00 98.50 87 LEU A CA 1
ATOM 655 C C . LEU A 1 87 ? -14.096 -2.831 11.976 1.00 98.50 87 LEU A C 1
ATOM 657 O O . LEU A 1 87 ? -13.604 -1.821 12.472 1.00 98.50 87 LEU A O 1
ATOM 661 N N . GLU A 1 88 ? -15.265 -3.316 12.367 1.00 97.31 88 GLU A N 1
ATOM 662 C CA . GLU A 1 88 ? -15.918 -2.927 13.614 1.00 97.31 88 GLU A CA 1
ATOM 663 C C . GLU A 1 88 ? -15.550 -3.944 14.694 1.00 97.31 88 GLU A C 1
ATOM 665 O O . GLU A 1 88 ? -15.564 -5.154 14.446 1.00 97.31 88 GLU A O 1
ATOM 670 N N . PHE A 1 89 ? -15.252 -3.461 15.899 1.00 96.38 89 PHE A N 1
ATOM 671 C CA . PHE A 1 89 ? -15.060 -4.305 17.072 1.00 96.38 89 PHE A CA 1
ATOM 672 C C . PHE A 1 89 ? -16.121 -3.999 18.127 1.00 96.38 89 PHE A C 1
ATOM 674 O O . PHE A 1 89 ? -16.275 -2.856 18.552 1.00 96.38 89 PHE A O 1
ATOM 681 N N . SER A 1 90 ? -16.829 -5.033 18.578 1.00 93.81 90 SER A N 1
ATOM 682 C CA . SER A 1 90 ? -17.800 -4.932 19.668 1.00 93.81 90 SER A CA 1
ATOM 683 C C . SER A 1 90 ? -17.221 -5.587 20.931 1.00 93.81 90 SER A C 1
ATOM 685 O O . SER A 1 90 ? -17.098 -6.811 20.939 1.00 93.81 90 SER A O 1
ATOM 687 N N . PRO A 1 91 ? -16.893 -4.838 22.003 1.00 85.38 91 PRO A N 1
ATOM 688 C CA . PRO A 1 91 ? -16.204 -5.351 23.201 1.00 85.38 91 PRO A CA 1
ATOM 689 C C . PRO A 1 91 ? -17.053 -6.210 24.167 1.00 85.38 91 PRO A C 1
ATOM 691 O O . PRO A 1 91 ? -16.575 -6.522 25.250 1.00 85.38 91 PRO A O 1
ATOM 694 N N . SER A 1 92 ? -18.251 -6.668 23.772 1.00 77.81 92 SER A N 1
ATOM 695 C CA . SER A 1 92 ? -19.363 -7.130 24.637 1.00 77.81 92 SER A CA 1
ATOM 696 C C . SER A 1 92 ? -20.131 -5.971 25.283 1.00 77.81 92 SER A C 1
ATOM 698 O O . SER A 1 92 ? -19.554 -5.071 25.887 1.00 77.81 92 SER A O 1
ATOM 700 N N . THR A 1 93 ? -21.458 -5.973 25.151 1.00 57.88 93 THR A N 1
ATOM 701 C CA . THR A 1 93 ? -22.340 -5.015 25.830 1.00 57.88 93 THR A CA 1
ATOM 702 C C . THR A 1 93 ? -22.613 -5.497 27.251 1.00 57.88 93 THR A C 1
ATOM 704 O O . THR A 1 93 ? -23.558 -6.251 27.478 1.00 57.88 93 THR A O 1
ATOM 707 N N . SER A 1 94 ? -21.827 -5.045 28.226 1.00 49.50 94 SER A N 1
ATOM 708 C CA . SER A 1 94 ? -22.230 -5.077 29.638 1.00 49.50 94 SER A CA 1
ATOM 709 C C . SER A 1 94 ? -22.806 -3.722 30.059 1.00 49.50 94 SER A C 1
ATOM 711 O O . SER A 1 94 ? -22.336 -3.096 31.001 1.00 49.50 94 SER A O 1
ATOM 713 N N . THR A 1 95 ? -23.813 -3.231 29.344 1.00 45.97 95 THR A N 1
ATOM 714 C CA . THR A 1 95 ? -24.562 -2.027 29.735 1.00 45.97 95 THR A CA 1
ATOM 715 C C . THR A 1 95 ? -26.050 -2.252 29.517 1.00 45.97 95 THR A C 1
ATOM 717 O O . THR A 1 95 ? -26.727 -1.527 28.803 1.00 45.97 95 THR A O 1
ATOM 720 N N . SER A 1 96 ? -26.585 -3.272 30.185 1.00 41.75 96 SER A N 1
ATOM 721 C CA . SER A 1 96 ? -27.964 -3.187 30.659 1.00 41.75 96 SER A CA 1
ATOM 722 C C . SER A 1 96 ? -27.939 -2.559 32.052 1.00 41.75 96 SER A C 1
ATOM 724 O O . SER A 1 96 ? -28.174 -3.233 33.051 1.00 41.75 96 SER A O 1
ATOM 726 N N . THR A 1 97 ? -27.691 -1.251 32.141 1.00 41.34 97 THR A N 1
ATOM 727 C CA . THR A 1 97 ? -28.313 -0.440 33.198 1.00 41.34 97 THR A CA 1
ATOM 728 C C . THR A 1 97 ? -29.781 -0.255 32.816 1.00 41.34 97 THR A C 1
ATOM 730 O O . THR A 1 97 ? -30.228 0.821 32.440 1.00 41.34 97 THR A O 1
ATOM 733 N N . SER A 1 98 ? -30.533 -1.357 32.850 1.00 43.25 98 SER A N 1
ATOM 734 C CA . SER A 1 98 ? -31.988 -1.337 32.776 1.00 43.25 98 SER A CA 1
ATOM 735 C C . SER A 1 98 ? -32.496 -0.771 34.099 1.00 43.25 98 SER A C 1
ATOM 737 O O . SER A 1 98 ? -32.661 -1.502 35.071 1.00 43.25 98 SER A O 1
ATOM 739 N N . THR A 1 99 ? -32.737 0.536 34.141 1.00 44.34 99 THR A N 1
ATOM 740 C CA . THR A 1 99 ? -33.478 1.220 35.212 1.00 44.34 99 THR A CA 1
ATOM 741 C C . THR A 1 99 ? -34.994 0.999 35.124 1.00 44.34 99 THR A C 1
ATOM 743 O O . THR A 1 99 ? -35.748 1.644 35.848 1.00 44.34 99 THR A O 1
ATOM 746 N N . SER A 1 100 ? -35.483 0.069 34.296 1.00 50.50 100 SER A N 1
ATOM 747 C CA . SER A 1 100 ? -36.879 -0.367 34.368 1.00 50.50 100 SER A CA 1
ATOM 748 C C . SER A 1 100 ? -37.042 -1.480 35.404 1.00 50.50 100 SER A C 1
ATOM 750 O O . SER A 1 100 ? -36.469 -2.560 35.251 1.00 50.50 100 SER A O 1
ATOM 752 N N . ASN A 1 101 ? -37.835 -1.188 36.441 1.00 47.94 101 ASN A N 1
ATOM 753 C CA . ASN A 1 101 ? -38.355 -2.117 37.448 1.00 47.94 101 ASN A CA 1
ATOM 754 C C . ASN A 1 101 ? -38.603 -3.524 36.866 1.00 47.94 101 ASN A C 1
ATOM 756 O O . ASN A 1 101 ? -39.438 -3.656 35.965 1.00 47.94 101 ASN A O 1
ATOM 760 N N . PRO A 1 102 ? -37.931 -4.580 37.359 1.00 50.56 102 PRO A N 1
AT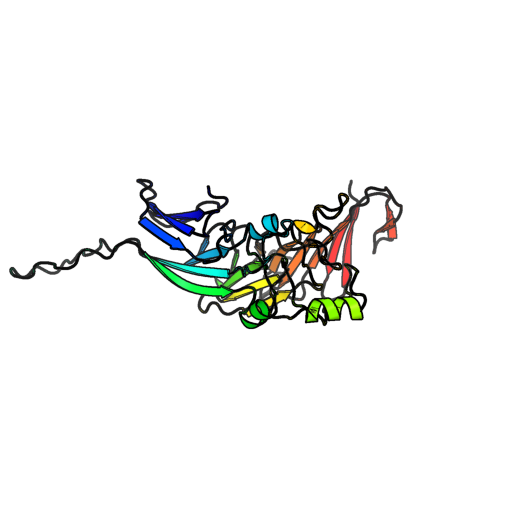OM 761 C CA . PRO A 1 102 ? -38.160 -5.923 36.856 1.00 50.56 102 PRO A CA 1
ATOM 762 C C . PRO A 1 102 ? -39.545 -6.406 37.297 1.00 50.56 102 PRO A C 1
ATOM 764 O O . PRO A 1 102 ? -39.877 -6.414 38.481 1.00 50.56 102 PRO A O 1
ATOM 767 N N . SER A 1 103 ? -40.356 -6.835 36.331 1.00 54.34 103 SER A N 1
ATOM 768 C CA . SER A 1 103 ? -41.540 -7.646 36.614 1.00 54.34 103 SER A CA 1
ATOM 769 C C . SER A 1 103 ? -41.088 -9.003 37.194 1.00 54.34 103 SER A C 1
ATOM 771 O O . SER A 1 103 ? -40.078 -9.534 36.720 1.00 54.34 103 SER A O 1
ATOM 773 N N . PRO A 1 104 ? -41.792 -9.619 38.167 1.00 57.25 104 PRO A N 1
ATOM 774 C CA . PRO A 1 104 ? -41.281 -10.773 38.929 1.00 57.25 104 PRO A CA 1
ATOM 775 C C . PRO A 1 104 ? -41.083 -12.085 38.140 1.00 57.25 104 PRO A C 1
ATOM 777 O O . PRO A 1 104 ? -40.741 -13.106 38.736 1.00 57.25 104 PRO A O 1
ATOM 780 N N . HIS A 1 105 ? -41.319 -12.110 36.823 1.00 56.75 105 HIS A N 1
ATOM 781 C CA . HIS A 1 105 ? -41.427 -13.348 36.033 1.00 56.75 105 HIS A CA 1
ATOM 782 C C . HIS A 1 105 ? -40.593 -13.399 34.742 1.00 56.75 105 HIS A C 1
ATOM 784 O O . HIS A 1 105 ? -40.759 -14.313 33.937 1.00 56.75 105 HIS A O 1
ATOM 790 N N . SER A 1 106 ? -39.647 -12.483 34.540 1.00 49.62 106 SER A N 1
ATOM 791 C CA . SER A 1 106 ? -38.763 -12.498 33.365 1.00 49.62 106 SER A CA 1
ATOM 792 C C . SER A 1 106 ? -37.332 -12.894 33.740 1.00 49.62 106 SER A C 1
ATOM 794 O O . SER A 1 106 ? -36.536 -12.061 34.160 1.00 49.62 106 SER A O 1
ATOM 796 N N . TYR A 1 107 ? -36.988 -14.174 33.560 1.00 53.16 107 TYR A N 1
ATOM 797 C CA . TYR A 1 107 ? -35.592 -14.630 33.553 1.00 53.16 107 TYR A CA 1
ATOM 798 C C . TYR A 1 107 ? -34.867 -14.032 32.331 1.00 53.16 107 TYR A C 1
ATOM 800 O O . TYR A 1 107 ? -35.316 -14.280 31.206 1.00 53.16 107 TYR A O 1
ATOM 808 N N . PRO A 1 108 ? -33.745 -13.297 32.481 1.00 52.94 108 PRO A N 1
ATOM 809 C CA . PRO A 1 108 ? -32.966 -12.841 31.337 1.00 52.94 108 PRO A CA 1
ATOM 810 C C . PRO A 1 108 ? -32.289 -14.057 30.699 1.00 52.94 108 PRO A C 1
ATOM 812 O O . PRO A 1 108 ? -31.307 -14.591 31.209 1.00 52.94 108 PRO A O 1
ATOM 815 N N . ARG A 1 109 ? -32.847 -14.536 29.586 1.00 52.06 109 ARG A N 1
ATOM 816 C CA . ARG A 1 109 ? -32.398 -15.747 28.885 1.00 52.06 109 ARG A CA 1
ATOM 817 C C . ARG A 1 109 ? -31.420 -15.444 27.742 1.00 52.06 109 ARG A C 1
ATOM 819 O O . ARG A 1 109 ? -31.393 -16.160 26.746 1.00 52.06 109 ARG A O 1
ATOM 826 N N . HIS A 1 110 ? -30.609 -14.397 27.876 1.00 60.88 110 HIS A N 1
ATOM 827 C CA . HIS A 1 110 ? -29.583 -14.064 26.892 1.00 60.88 110 HIS A CA 1
ATOM 828 C C . HIS A 1 110 ? -28.255 -13.781 27.586 1.00 60.88 110 HIS A C 1
ATOM 830 O O . HIS A 1 110 ? -28.085 -12.755 28.237 1.00 60.88 110 HIS A O 1
ATOM 836 N N . ASN A 1 111 ? -27.305 -14.707 27.423 1.00 61.12 111 ASN A N 1
ATOM 837 C CA . ASN A 1 111 ? -25.901 -14.415 27.685 1.00 61.12 111 ASN A CA 1
ATOM 838 C C . ASN A 1 111 ? -25.507 -13.183 26.857 1.00 61.12 111 ASN A C 1
ATOM 840 O O . ASN A 1 111 ? -25.878 -13.121 25.678 1.00 61.12 111 ASN A O 1
ATOM 844 N N . PRO A 1 112 ? -24.768 -12.218 27.430 1.00 65.38 112 PRO A N 1
ATOM 845 C CA . PRO A 1 112 ? -24.314 -11.063 26.673 1.00 65.38 112 PRO A CA 1
ATOM 846 C C . PRO A 1 112 ? -23.509 -11.526 25.445 1.00 65.38 112 PRO A C 1
ATOM 848 O O . PRO A 1 112 ? -22.775 -12.520 25.528 1.00 65.38 112 PRO A O 1
ATOM 851 N N . PRO A 1 113 ? -23.658 -10.855 24.288 1.00 79.50 113 PRO A N 1
ATOM 852 C CA . PRO A 1 113 ? -22.951 -11.239 23.076 1.00 79.50 113 PRO A CA 1
ATOM 853 C C . PRO A 1 113 ? -21.439 -11.186 23.309 1.00 79.50 113 PRO A C 1
ATOM 855 O O . PRO A 1 113 ? -20.909 -10.189 23.797 1.00 79.50 113 PRO A O 1
ATOM 858 N N . LYS A 1 114 ? -20.741 -12.270 22.949 1.00 88.19 114 LYS A N 1
ATOM 859 C CA . LYS A 1 114 ? -19.279 -12.349 23.061 1.00 88.19 114 LYS A CA 1
ATOM 860 C C . LYS A 1 114 ? -18.610 -11.251 22.220 1.00 88.19 114 LYS A C 1
ATOM 862 O O . LYS A 1 114 ? -19.157 -10.896 21.167 1.00 88.19 114 LYS A O 1
ATOM 867 N N . PRO A 1 115 ? -17.425 -10.756 22.631 1.00 93.81 115 PRO A N 1
ATOM 868 C CA . PRO A 1 115 ? -16.672 -9.817 21.820 1.00 93.81 115 PRO A CA 1
ATOM 869 C C . PRO A 1 115 ? -16.401 -10.381 20.426 1.00 93.81 115 PRO A C 1
ATOM 871 O O . PRO A 1 115 ? -16.089 -11.564 20.277 1.00 93.81 115 PRO A O 1
ATOM 874 N N . ARG A 1 116 ? -16.548 -9.551 19.394 1.00 95.12 116 ARG A N 1
ATOM 875 C CA . ARG A 1 116 ? -16.390 -9.994 18.003 1.00 95.12 116 ARG A CA 1
ATOM 876 C C . ARG A 1 116 ? -15.979 -8.863 17.079 1.00 95.12 116 ARG A C 1
ATOM 878 O O . ARG A 1 116 ? -16.295 -7.700 17.323 1.00 95.12 116 ARG A O 1
ATOM 885 N N . PHE A 1 117 ? -15.333 -9.251 15.987 1.00 97.69 117 PHE A N 1
ATOM 886 C CA . PHE A 1 117 ? -15.111 -8.391 14.836 1.00 97.69 117 PHE A CA 1
ATOM 887 C C . PHE A 1 117 ? -16.237 -8.543 13.813 1.00 97.69 117 PHE A C 1
ATOM 889 O O . PHE A 1 117 ? -16.836 -9.614 13.679 1.00 97.69 117 PHE A O 1
ATOM 896 N N . ARG A 1 118 ? -16.478 -7.483 13.044 1.00 97.56 118 ARG A N 1
ATOM 897 C CA . ARG A 1 118 ? -17.260 -7.512 11.808 1.00 97.56 118 ARG A CA 1
ATOM 898 C C . ARG A 1 118 ? -16.478 -6.800 10.714 1.00 97.56 118 ARG A C 1
ATOM 900 O O . ARG A 1 118 ? -16.020 -5.680 10.916 1.00 97.56 118 ARG A O 1
ATOM 907 N N . VAL A 1 119 ? -16.344 -7.441 9.556 1.00 98.38 119 VAL A N 1
ATOM 908 C CA . VAL A 1 119 ? -15.748 -6.805 8.375 1.00 98.38 119 VAL A CA 1
ATOM 909 C C . VAL A 1 119 ? -16.756 -5.812 7.806 1.00 98.38 119 VAL A C 1
ATOM 911 O O . VAL A 1 119 ? -17.889 -6.184 7.504 1.00 98.38 119 VAL A O 1
ATOM 914 N N . LEU A 1 120 ? -16.351 -4.551 7.699 1.00 98.31 120 LEU A N 1
ATOM 915 C CA . LEU A 1 120 ? -17.143 -3.482 7.092 1.00 98.31 120 LEU A CA 1
ATOM 916 C C . LEU A 1 120 ? -16.791 -3.317 5.618 1.00 98.31 120 LEU A C 1
ATOM 918 O O . LEU A 1 120 ? -17.672 -3.144 4.784 1.00 98.31 120 LEU A O 1
ATOM 922 N N . GLN A 1 121 ? -15.494 -3.359 5.318 1.00 98.06 121 GLN A N 1
ATOM 923 C CA . GLN A 1 121 ? -14.929 -3.129 3.991 1.00 98.06 121 GLN A CA 1
ATOM 924 C C . GLN A 1 121 ? -13.770 -4.100 3.771 1.00 98.06 121 GLN A C 1
ATOM 926 O O . GLN A 1 121 ? -13.044 -4.424 4.715 1.00 98.06 121 GLN A O 1
ATOM 931 N N . ASN A 1 122 ? -13.596 -4.545 2.527 1.00 97.81 122 ASN A N 1
ATOM 932 C CA . ASN A 1 122 ? -12.480 -5.386 2.109 1.00 97.81 122 ASN A CA 1
ATOM 933 C C . ASN A 1 122 ? -12.092 -5.044 0.667 1.00 97.81 122 ASN A C 1
ATOM 935 O O . ASN A 1 122 ? -12.786 -5.428 -0.273 1.00 97.81 122 ASN A O 1
ATOM 939 N N . ILE A 1 123 ? -11.009 -4.290 0.514 1.00 97.69 123 ILE A N 1
ATOM 940 C CA . ILE A 1 123 ? -10.522 -3.789 -0.771 1.00 97.69 123 ILE A CA 1
ATOM 941 C C . ILE A 1 123 ? -9.288 -4.592 -1.157 1.00 97.69 123 ILE A C 1
ATOM 943 O O . ILE A 1 123 ? -8.268 -4.511 -0.479 1.00 97.69 123 ILE A O 1
ATOM 947 N N . THR A 1 124 ? -9.368 -5.372 -2.232 1.00 97.50 124 THR A N 1
ATOM 948 C CA . THR A 1 124 ? -8.231 -6.142 -2.759 1.00 97.50 124 THR A CA 1
ATOM 949 C C . THR A 1 124 ? -7.372 -5.286 -3.679 1.00 97.50 124 THR A C 1
ATOM 951 O O . THR A 1 124 ? -7.918 -4.563 -4.511 1.00 97.50 124 THR A O 1
ATOM 954 N N . THR A 1 125 ? -6.049 -5.415 -3.594 1.00 97.81 125 THR A N 1
ATOM 955 C CA . THR A 1 125 ? -5.117 -4.684 -4.470 1.00 97.81 125 THR A CA 1
ATOM 956 C C . THR A 1 125 ? -5.008 -5.278 -5.873 1.00 97.81 125 THR A C 1
ATOM 958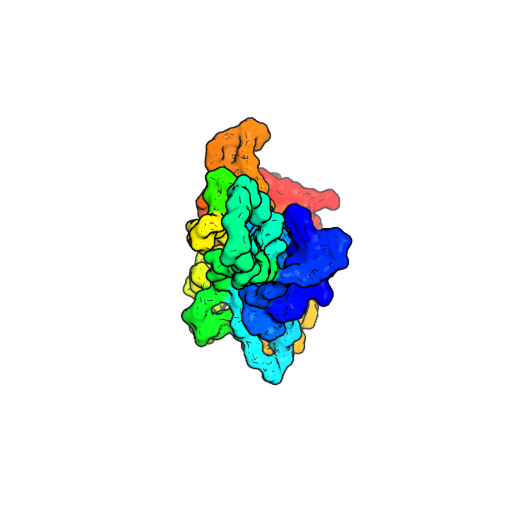 O O . THR A 1 125 ? -4.613 -4.577 -6.801 1.00 97.81 125 THR A O 1
ATOM 961 N N . ILE A 1 126 ? -5.386 -6.549 -6.049 1.00 97.94 126 ILE A N 1
ATOM 962 C CA . ILE A 1 126 ? -5.437 -7.223 -7.349 1.00 97.94 126 ILE A CA 1
ATOM 963 C C . ILE A 1 126 ? -6.804 -7.919 -7.486 1.00 97.94 126 ILE A C 1
ATOM 965 O O . ILE A 1 126 ? -7.105 -8.856 -6.729 1.00 97.94 126 ILE A O 1
ATOM 969 N N . PRO A 1 127 ? -7.664 -7.496 -8.431 1.00 96.44 127 PRO A N 1
ATOM 970 C CA . PRO A 1 127 ? -8.989 -8.075 -8.600 1.00 96.44 127 PRO A CA 1
ATOM 971 C C . PRO A 1 127 ? -8.909 -9.532 -9.067 1.00 96.44 127 PRO A C 1
ATOM 973 O O . PRO A 1 127 ? -7.895 -10.006 -9.582 1.00 96.44 127 PRO A O 1
ATOM 976 N N . LEU A 1 128 ? -10.007 -10.272 -8.879 1.00 95.88 128 LEU A N 1
ATOM 977 C CA . LEU A 1 128 ? -10.061 -11.708 -9.175 1.00 95.88 128 LEU A CA 1
ATOM 978 C C . LEU A 1 128 ? -9.686 -12.033 -10.630 1.00 95.88 128 LEU A C 1
ATOM 980 O O . LEU A 1 128 ? -8.974 -13.007 -10.851 1.00 95.88 128 LEU A O 1
ATOM 984 N N . SER A 1 129 ? -10.118 -11.215 -11.592 1.00 96.50 129 SER A N 1
ATOM 985 C CA . SER A 1 129 ? -9.779 -11.367 -13.014 1.00 96.50 129 SER A CA 1
ATOM 986 C C . SER A 1 129 ? -8.267 -11.336 -13.248 1.00 96.50 129 SER A C 1
ATOM 988 O O . SER A 1 129 ? -7.720 -12.225 -13.897 1.00 96.50 129 SER A O 1
ATOM 990 N N . GLN A 1 130 ? -7.570 -10.362 -12.660 1.00 97.31 130 GLN A N 1
ATOM 991 C CA . GLN A 1 130 ? -6.118 -10.234 -12.783 1.00 97.31 130 GLN A CA 1
ATOM 992 C C . GLN A 1 130 ? -5.388 -11.365 -12.051 1.00 97.31 130 GLN A C 1
ATOM 994 O O . GLN A 1 130 ? -4.413 -11.911 -12.568 1.00 97.31 130 GLN A O 1
ATOM 999 N N . ARG A 1 131 ? -5.896 -11.804 -10.893 1.00 96.19 131 ARG A N 1
ATOM 1000 C CA . ARG A 1 131 ? -5.360 -12.988 -10.202 1.00 96.19 131 ARG A CA 1
ATOM 1001 C C . ARG A 1 131 ? -5.470 -14.255 -11.041 1.00 96.19 131 ARG A C 1
ATOM 1003 O O . ARG A 1 131 ? -4.507 -15.007 -11.135 1.00 96.19 131 ARG A O 1
ATOM 1010 N N . GLN A 1 132 ? -6.617 -14.479 -11.679 1.00 95.62 132 GLN A N 1
ATOM 1011 C CA . GLN A 1 132 ? -6.813 -15.607 -12.595 1.00 95.62 132 GLN A CA 1
ATOM 1012 C C . GLN A 1 132 ? -5.879 -15.527 -13.810 1.00 95.62 132 GLN A C 1
ATOM 1014 O O . GLN A 1 132 ? -5.459 -16.561 -14.321 1.00 95.62 132 GLN A O 1
ATOM 1019 N N . ALA A 1 133 ? -5.499 -14.317 -14.227 1.00 95.50 133 ALA A N 1
ATOM 1020 C CA . ALA A 1 133 ? -4.496 -14.094 -15.265 1.00 95.50 133 ALA A CA 1
ATOM 1021 C C . ALA A 1 133 ? -3.039 -14.293 -14.789 1.00 95.50 133 ALA A C 1
ATOM 1023 O O . ALA A 1 133 ? -2.128 -14.256 -15.617 1.00 95.50 133 ALA A O 1
ATOM 1024 N N . GLY A 1 134 ? -2.799 -14.519 -13.491 1.00 94.69 134 GLY A N 1
ATOM 1025 C CA . GLY A 1 134 ? -1.477 -14.811 -12.919 1.00 94.69 134 GLY A CA 1
ATOM 1026 C C . GLY A 1 134 ? -0.816 -13.660 -12.152 1.00 94.69 134 GLY A C 1
ATOM 1027 O O . GLY A 1 134 ? 0.369 -13.757 -11.816 1.00 94.69 134 GLY A O 1
ATOM 1028 N N . TRP A 1 135 ? -1.542 -12.574 -11.872 1.00 96.56 135 TRP A N 1
ATOM 1029 C CA . TRP A 1 135 ? -1.043 -11.483 -11.033 1.00 96.56 135 TRP A CA 1
ATOM 1030 C C . TRP A 1 135 ? -1.116 -11.813 -9.540 1.00 96.56 135 TRP A C 1
ATOM 1032 O O . TRP A 1 135 ? -2.133 -12.310 -9.055 1.00 96.56 135 TRP A O 1
ATOM 1042 N N . ALA A 1 136 ? -0.061 -11.470 -8.804 1.00 97.25 136 ALA A N 1
ATOM 1043 C CA . ALA A 1 136 ? 0.001 -11.602 -7.349 1.00 97.25 136 ALA A CA 1
ATOM 1044 C C . ALA A 1 136 ? 0.920 -10.536 -6.731 1.00 97.25 136 ALA A C 1
ATOM 1046 O O . ALA A 1 136 ? 1.769 -9.971 -7.417 1.00 97.25 136 ALA A O 1
ATOM 1047 N N . GLY A 1 137 ? 0.788 -10.289 -5.429 1.00 96.94 137 GLY A N 1
ATOM 1048 C CA . GLY A 1 137 ? 1.551 -9.314 -4.651 1.00 96.94 137 GLY A CA 1
ATOM 1049 C C . GLY A 1 137 ? 0.736 -8.067 -4.307 1.00 96.94 137 GLY A C 1
ATOM 1050 O O . GLY A 1 137 ? -0.374 -8.174 -3.778 1.00 96.94 137 GLY A O 1
ATOM 1051 N N . ALA A 1 138 ? 1.320 -6.896 -4.577 1.00 97.12 138 ALA A N 1
ATOM 1052 C CA . ALA A 1 138 ? 0.779 -5.577 -4.252 1.00 97.12 138 ALA A CA 1
ATOM 1053 C C . ALA A 1 138 ? 0.461 -5.413 -2.756 1.00 97.12 138 ALA A C 1
ATOM 1055 O O . ALA A 1 138 ? -0.629 -4.990 -2.374 1.00 97.12 138 ALA A O 1
ATOM 1056 N N . SER A 1 139 ? 1.418 -5.807 -1.909 1.00 97.12 139 SER A N 1
ATOM 1057 C CA . SER A 1 139 ? 1.302 -5.825 -0.444 1.00 97.12 139 SER A CA 1
ATOM 1058 C C . SER A 1 139 ? 1.052 -4.445 0.167 1.00 97.12 139 SER A C 1
ATOM 1060 O O . SER A 1 139 ? 1.576 -3.452 -0.311 1.00 97.12 139 SER A O 1
ATOM 1062 N N . ILE A 1 140 ? 0.321 -4.365 1.278 1.00 97.62 140 ILE A N 1
ATOM 1063 C CA . ILE A 1 140 ? 0.135 -3.137 2.069 1.00 97.62 140 ILE A CA 1
ATOM 1064 C C . ILE A 1 140 ? 0.893 -3.325 3.379 1.00 97.62 140 ILE A C 1
ATOM 1066 O O . ILE A 1 140 ? 0.386 -3.892 4.349 1.00 97.62 140 ILE A O 1
ATOM 1070 N N . TRP A 1 141 ? 2.161 -2.923 3.370 1.00 94.06 141 TRP A N 1
ATOM 1071 C CA . TRP A 1 141 ? 3.134 -3.392 4.358 1.00 94.06 141 TRP A CA 1
ATOM 1072 C C . TRP A 1 141 ? 3.864 -2.289 5.124 1.00 94.06 141 TRP A C 1
ATOM 1074 O O . TRP A 1 141 ? 4.643 -2.611 6.030 1.00 94.06 141 TRP A O 1
ATOM 1084 N N . GLY A 1 142 ? 3.589 -1.029 4.777 1.00 88.25 142 GLY A N 1
ATOM 1085 C CA . GLY A 1 142 ? 4.152 0.153 5.418 1.00 88.25 142 GLY A CA 1
ATOM 1086 C C . GLY A 1 142 ? 3.602 0.428 6.819 1.00 88.25 142 GLY A C 1
ATOM 1087 O O . GLY A 1 142 ? 2.991 -0.425 7.459 1.00 88.25 142 GLY A O 1
ATOM 1088 N N . SER A 1 143 ? 3.834 1.643 7.312 1.00 90.06 143 SER A N 1
ATOM 1089 C CA . SER A 1 143 ? 3.334 2.120 8.607 1.00 90.06 143 SER A CA 1
ATOM 1090 C C . SER A 1 143 ? 1.808 2.302 8.642 1.00 90.06 143 SER A C 1
ATOM 1092 O O . SER A 1 143 ? 1.088 1.919 7.721 1.00 90.06 143 SER A O 1
ATOM 1094 N N . GLN A 1 144 ? 1.309 2.883 9.735 1.00 93.38 144 GLN A N 1
ATOM 1095 C CA . GLN A 1 144 ? -0.112 3.170 9.923 1.00 93.38 144 GLN A CA 1
ATOM 1096 C C . GLN A 1 144 ? -0.661 4.089 8.808 1.00 93.38 144 GLN A C 1
ATOM 1098 O O . GLN A 1 144 ? 0.025 5.049 8.451 1.00 93.38 144 GLN A O 1
ATOM 1103 N N . PRO A 1 145 ? -1.845 3.792 8.227 1.00 95.75 145 PRO A N 1
ATOM 1104 C CA . PRO A 1 145 ? -2.481 4.659 7.234 1.00 95.75 145 PRO A CA 1
ATOM 1105 C C . PRO A 1 145 ? -2.731 6.060 7.801 1.00 95.75 145 PRO A C 1
ATOM 1107 O O . PRO A 1 145 ? -2.994 6.215 8.995 1.00 95.75 145 PRO A O 1
ATOM 1110 N N . SER A 1 146 ? -2.706 7.075 6.939 1.00 96.50 146 SER A N 1
ATOM 1111 C CA . SER A 1 146 ? -3.114 8.434 7.312 1.00 96.50 146 SER A CA 1
ATOM 1112 C C . SER A 1 146 ? -4.529 8.739 6.834 1.00 96.50 146 SER A C 1
ATOM 1114 O O . SER A 1 146 ? -5.058 8.080 5.940 1.00 96.50 146 SER A O 1
ATOM 1116 N N . PHE A 1 147 ? -5.159 9.735 7.456 1.00 96.56 147 PHE A N 1
ATOM 1117 C CA . PHE A 1 147 ? -6.570 10.037 7.249 1.00 96.56 147 PHE A CA 1
ATOM 1118 C C . PHE A 1 147 ? -6.809 11.536 7.110 1.00 96.56 147 PHE A C 1
ATOM 1120 O O . PHE A 1 147 ? -6.204 12.340 7.818 1.00 96.56 147 PHE A O 1
ATOM 1127 N N . SER A 1 148 ? -7.774 11.895 6.267 1.00 94.31 148 SER A N 1
ATOM 1128 C CA . SER A 1 148 ? -8.399 13.214 6.259 1.00 94.31 148 SER A CA 1
ATOM 1129 C C . SER A 1 148 ? -9.805 13.111 6.842 1.00 94.31 148 SER A C 1
ATOM 1131 O O . SER A 1 148 ? -10.710 12.561 6.213 1.00 94.31 148 SER A O 1
ATOM 1133 N N . SER A 1 149 ? -10.013 13.675 8.034 1.00 91.94 149 SER A N 1
ATOM 1134 C CA . SER A 1 149 ? -11.342 13.747 8.660 1.00 91.94 149 SER A CA 1
ATOM 1135 C C . SER A 1 149 ? -12.317 14.589 7.842 1.00 91.94 149 SER A C 1
ATOM 1137 O O . SER A 1 149 ? -13.467 14.194 7.668 1.00 91.94 149 SER A O 1
ATOM 1139 N N . ARG A 1 150 ? -11.839 15.710 7.286 1.00 90.25 150 ARG A N 1
ATOM 1140 C CA . ARG A 1 150 ? -12.624 16.615 6.437 1.00 90.25 150 ARG A CA 1
ATOM 1141 C C . ARG A 1 150 ? -13.086 15.937 5.148 1.00 90.25 150 ARG A C 1
ATOM 1143 O O . ARG A 1 150 ? -14.219 16.151 4.736 1.00 90.25 150 ARG A O 1
ATOM 1150 N N . ARG A 1 151 ? -12.215 15.149 4.507 1.00 89.81 151 ARG A N 1
ATOM 1151 C CA . ARG A 1 151 ? -12.501 14.528 3.199 1.00 89.81 151 ARG A CA 1
ATOM 1152 C C . ARG A 1 151 ? -13.032 13.109 3.290 1.00 89.81 151 ARG A C 1
ATOM 1154 O O . ARG A 1 151 ? -13.437 12.576 2.268 1.00 89.81 151 ARG A O 1
ATOM 1161 N N . ARG A 1 152 ? -13.018 12.505 4.481 1.00 95.31 152 ARG A N 1
ATOM 1162 C CA . ARG A 1 152 ? -13.396 11.101 4.683 1.00 95.31 152 ARG A CA 1
ATOM 1163 C C . ARG A 1 152 ? -12.536 10.145 3.844 1.00 95.31 152 ARG A C 1
ATOM 1165 O O . ARG A 1 152 ? -13.033 9.166 3.300 1.00 95.31 152 ARG A O 1
ATOM 1172 N N . LEU A 1 153 ? -11.233 10.417 3.754 1.00 96.56 153 LEU A N 1
ATOM 1173 C CA . LEU A 1 153 ? -10.283 9.606 2.983 1.00 96.56 153 LEU A CA 1
ATOM 1174 C C . LEU A 1 153 ? -9.224 8.975 3.888 1.00 96.56 153 LEU A C 1
ATOM 1176 O O . LEU A 1 153 ? -8.696 9.647 4.774 1.00 96.56 153 LEU A O 1
ATOM 1180 N N . ALA A 1 154 ? -8.900 7.711 3.630 1.00 97.56 154 ALA A N 1
ATOM 1181 C CA . ALA A 1 154 ? -7.705 7.028 4.109 1.00 97.56 154 ALA A CA 1
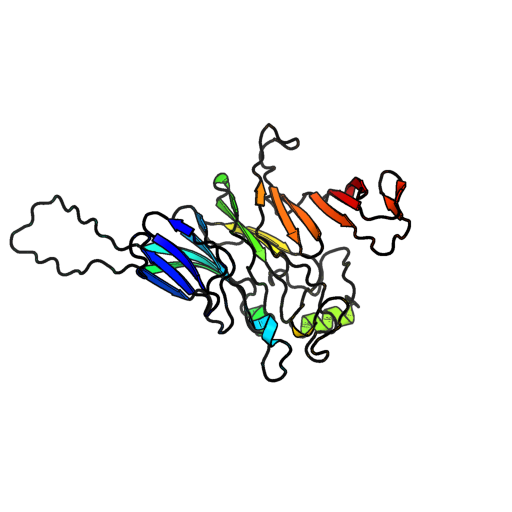ATOM 1182 C C . ALA A 1 154 ? -6.680 6.945 2.977 1.00 97.56 154 ALA A C 1
ATOM 1184 O O . ALA A 1 154 ? -7.049 6.665 1.835 1.00 97.56 154 ALA A O 1
ATOM 1185 N N . PHE A 1 155 ? -5.404 7.137 3.298 1.00 97.94 155 PHE A N 1
ATOM 1186 C CA . PHE A 1 155 ? -4.312 7.071 2.335 1.00 97.94 155 PHE A CA 1
ATOM 1187 C C . PHE A 1 155 ? -3.369 5.916 2.659 1.00 97.94 155 PHE A C 1
ATOM 1189 O O . PHE A 1 155 ? -2.893 5.785 3.792 1.00 97.94 155 PHE A O 1
ATOM 1196 N N . ILE A 1 156 ? -3.083 5.086 1.654 1.00 97.75 156 ILE A N 1
ATOM 1197 C CA . ILE A 1 156 ? -2.165 3.945 1.761 1.00 97.75 156 ILE A CA 1
ATOM 1198 C C . ILE A 1 156 ? -1.216 3.874 0.568 1.00 97.75 156 ILE A C 1
ATOM 1200 O O . ILE A 1 156 ? -1.537 4.356 -0.516 1.00 97.75 156 ILE A O 1
ATOM 1204 N N . GLY A 1 157 ? -0.057 3.255 0.792 1.00 97.06 157 GLY A N 1
ATOM 1205 C CA . GLY A 1 157 ? 0.885 2.850 -0.247 1.00 97.06 157 GLY A CA 1
ATOM 1206 C C . GLY A 1 157 ? 0.845 1.335 -0.437 1.00 97.06 157 GLY A C 1
ATOM 1207 O O . GLY A 1 157 ? 0.630 0.596 0.533 1.00 97.06 157 GLY A O 1
ATOM 1208 N N . THR A 1 158 ? 1.038 0.881 -1.671 1.00 97.69 158 THR A N 1
ATOM 1209 C CA . THR A 1 158 ? 1.125 -0.539 -2.019 1.00 97.69 158 THR A CA 1
ATOM 1210 C C . THR A 1 158 ? 2.504 -0.920 -2.537 1.00 97.69 158 THR A C 1
ATOM 1212 O O . THR A 1 158 ? 3.278 -0.100 -3.035 1.00 97.69 158 THR A O 1
ATOM 1215 N N . GLY A 1 159 ? 2.781 -2.209 -2.385 1.00 96.12 159 GLY A N 1
ATOM 1216 C CA . GLY A 1 159 ? 4.013 -2.843 -2.781 1.00 96.12 159 GLY A CA 1
ATOM 1217 C C . GLY A 1 159 ? 4.051 -3.249 -4.247 1.00 96.12 159 GLY A C 1
ATOM 1218 O O . GLY A 1 159 ? 3.061 -3.134 -4.974 1.00 96.12 159 GLY A O 1
ATOM 1219 N N . ASN A 1 160 ? 5.173 -3.836 -4.632 1.00 93.75 160 ASN A N 1
ATOM 1220 C CA . ASN A 1 160 ? 5.368 -4.427 -5.943 1.00 93.75 160 ASN A CA 1
ATOM 1221 C C . ASN A 1 160 ? 4.585 -5.746 -6.098 1.00 93.75 160 ASN A C 1
ATOM 1223 O O . ASN A 1 160 ? 4.059 -6.330 -5.137 1.00 93.75 160 ASN A O 1
ATOM 1227 N N . THR A 1 161 ? 4.514 -6.251 -7.327 1.00 95.12 161 THR A N 1
ATOM 1228 C CA . THR A 1 161 ? 3.942 -7.572 -7.635 1.00 95.12 161 THR A CA 1
ATOM 1229 C C . THR A 1 161 ? 4.986 -8.683 -7.534 1.00 95.12 161 THR A C 1
ATOM 1231 O O . THR A 1 161 ? 6.177 -8.464 -7.718 1.00 95.12 161 THR A O 1
ATOM 1234 N N . TYR A 1 162 ? 4.547 -9.907 -7.239 1.00 94.00 162 TYR A N 1
ATOM 1235 C CA . TYR A 1 162 ? 5.403 -11.102 -7.187 1.00 94.00 162 TYR A CA 1
ATOM 1236 C C . TYR A 1 162 ? 5.320 -11.927 -8.476 1.00 94.00 162 TYR A C 1
ATOM 1238 O O . TYR A 1 162 ? 6.197 -12.739 -8.795 1.00 94.00 162 TYR A O 1
ATOM 1246 N N . SER A 1 163 ? 4.241 -11.746 -9.229 1.00 93.38 163 SER A N 1
ATOM 1247 C CA . SER A 1 163 ? 4.033 -12.348 -10.536 1.00 93.38 163 SER A CA 1
ATOM 1248 C C . SER A 1 163 ? 3.105 -11.479 -11.372 1.00 93.38 163 SER A C 1
ATOM 1250 O O . SER A 1 163 ? 2.292 -10.718 -10.852 1.00 93.38 163 SER A O 1
ATOM 1252 N N . THR A 1 164 ? 3.237 -11.629 -12.684 1.00 93.62 164 THR A N 1
ATOM 1253 C CA . THR A 1 164 ? 2.469 -10.905 -13.695 1.00 93.62 164 THR A CA 1
ATOM 1254 C C . THR A 1 164 ? 1.745 -11.889 -14.609 1.00 93.62 164 THR A C 1
ATOM 1256 O O . THR A 1 164 ? 2.000 -13.100 -14.573 1.00 93.62 164 THR A O 1
ATOM 1259 N N . SER A 1 165 ? 0.848 -11.392 -15.457 1.00 93.88 165 SER A N 1
ATOM 1260 C CA . SER A 1 165 ? 0.207 -12.227 -16.474 1.00 93.88 165 SER A CA 1
ATOM 1261 C C . SER A 1 165 ? 1.158 -12.596 -17.620 1.00 93.88 165 SER A C 1
ATOM 1263 O O . SER A 1 165 ? 2.134 -11.894 -17.898 1.00 93.88 165 SER A O 1
ATOM 1265 N N . ALA A 1 166 ? 0.880 -13.699 -18.321 1.00 92.31 166 ALA A N 1
ATOM 1266 C CA . ALA A 1 166 ? 1.635 -14.070 -19.523 1.00 92.31 166 ALA A CA 1
ATOM 1267 C C . ALA A 1 166 ? 1.543 -12.990 -20.620 1.00 92.31 166 ALA A C 1
ATOM 1269 O O . ALA A 1 166 ? 2.551 -12.675 -21.250 1.00 92.31 166 ALA A O 1
ATOM 1270 N N . SER A 1 167 ? 0.371 -12.369 -20.788 1.00 92.50 167 SER A N 1
ATOM 1271 C CA . SER A 1 167 ? 0.159 -11.271 -21.739 1.00 92.50 167 SER A CA 1
ATOM 1272 C C . SER A 1 167 ? 0.974 -10.028 -21.389 1.00 92.50 167 SER A C 1
ATOM 1274 O O . SER A 1 167 ? 1.561 -9.422 -22.280 1.00 92.50 167 SER A O 1
ATOM 1276 N N . THR A 1 168 ? 1.081 -9.674 -20.105 1.00 92.06 168 THR A N 1
ATOM 1277 C CA . THR A 1 168 ? 1.923 -8.551 -19.667 1.00 92.06 168 THR A CA 1
ATOM 1278 C C . THR A 1 168 ? 3.392 -8.827 -19.949 1.00 92.06 168 THR A C 1
ATOM 1280 O O . THR A 1 168 ? 4.066 -7.961 -20.494 1.00 92.06 168 THR A O 1
ATOM 1283 N N . ARG A 1 169 ? 3.889 -10.039 -19.658 1.00 89.69 169 ARG A N 1
ATOM 1284 C CA . ARG A 1 169 ? 5.278 -10.412 -19.988 1.00 89.69 169 ARG A CA 1
ATOM 1285 C C . ARG A 1 169 ? 5.547 -10.320 -21.489 1.00 89.69 169 ARG A C 1
ATOM 1287 O O . ARG A 1 169 ? 6.547 -9.736 -21.887 1.00 89.69 169 ARG A O 1
ATOM 1294 N N . ALA A 1 170 ? 4.649 -10.857 -22.314 1.00 91.44 170 ALA A N 1
ATOM 1295 C CA . ALA A 1 170 ? 4.778 -10.783 -23.767 1.00 91.44 170 ALA A CA 1
ATOM 1296 C C . ALA A 1 170 ? 4.772 -9.330 -24.271 1.00 91.44 170 ALA A C 1
ATOM 1298 O O . ALA A 1 170 ? 5.591 -8.974 -25.112 1.00 91.44 170 ALA A O 1
ATOM 1299 N N . CYS A 1 171 ? 3.902 -8.480 -23.718 1.00 91.38 171 CYS A N 1
ATOM 1300 C CA . CYS A 1 171 ? 3.842 -7.057 -24.044 1.00 91.38 171 CYS A CA 1
ATOM 1301 C C . CYS A 1 171 ? 5.135 -6.318 -23.661 1.00 91.38 171 CYS A C 1
ATOM 1303 O O . CYS A 1 171 ? 5.666 -5.570 -24.478 1.00 91.38 171 CYS A O 1
ATOM 1305 N N . GLN A 1 172 ? 5.674 -6.569 -22.463 1.00 88.56 172 GLN A N 1
ATOM 1306 C CA . GLN A 1 172 ? 6.929 -5.969 -21.991 1.00 88.56 172 GLN A CA 1
ATOM 1307 C C . GLN A 1 172 ? 8.106 -6.333 -22.906 1.00 88.56 172 GLN A C 1
ATOM 1309 O O . GLN A 1 172 ? 8.867 -5.455 -23.302 1.00 88.56 172 GLN A O 1
ATOM 1314 N N . LEU A 1 173 ? 8.211 -7.608 -23.302 1.00 86.44 173 LEU A N 1
ATOM 1315 C CA . LEU A 1 173 ? 9.250 -8.081 -24.224 1.00 86.44 173 LEU A CA 1
ATOM 1316 C C . LEU A 1 173 ? 9.090 -7.504 -25.636 1.00 86.44 173 LEU A C 1
ATOM 1318 O O . LEU A 1 173 ? 10.076 -7.125 -26.255 1.00 86.44 173 LEU A O 1
ATOM 1322 N N . ALA A 1 174 ? 7.858 -7.414 -26.144 1.00 88.25 174 ALA A N 1
ATOM 1323 C CA . ALA A 1 174 ? 7.587 -6.890 -27.484 1.00 88.25 174 ALA A CA 1
ATOM 1324 C C . ALA A 1 174 ? 7.891 -5.390 -27.624 1.00 88.25 174 ALA A C 1
ATOM 1326 O O . ALA A 1 174 ? 8.176 -4.927 -28.724 1.00 88.25 174 ALA A O 1
ATOM 1327 N N . ASN A 1 175 ? 7.818 -4.642 -26.523 1.00 83.38 175 ASN A N 1
ATOM 1328 C CA . ASN A 1 175 ? 8.068 -3.203 -26.497 1.00 83.38 175 ASN A CA 1
ATOM 1329 C C . ASN A 1 175 ? 9.465 -2.849 -25.955 1.00 83.38 175 ASN A C 1
ATOM 1331 O O . ASN A 1 175 ? 9.743 -1.669 -25.771 1.00 83.38 175 ASN A O 1
ATOM 1335 N N . ASP A 1 176 ? 10.317 -3.847 -25.686 1.00 78.31 176 ASP A N 1
ATOM 1336 C CA . ASP A 1 176 ? 11.637 -3.675 -25.060 1.00 78.31 176 ASP A CA 1
ATOM 1337 C C . ASP A 1 176 ? 11.587 -2.776 -23.810 1.00 78.31 176 ASP A C 1
ATOM 1339 O O . ASP A 1 176 ? 12.428 -1.908 -23.579 1.00 78.31 176 ASP A O 1
ATOM 1343 N N . LEU A 1 177 ? 10.560 -2.978 -22.975 1.00 73.44 177 LEU A N 1
ATOM 1344 C CA . LEU A 1 177 ? 10.365 -2.232 -21.725 1.00 73.44 177 LEU A CA 1
ATOM 1345 C C . LEU A 1 177 ? 11.272 -2.781 -20.614 1.00 73.44 177 LEU A C 1
ATOM 1347 O O . LEU A 1 177 ? 10.864 -2.990 -19.476 1.00 73.44 177 LEU A O 1
ATOM 1351 N N . THR A 1 178 ? 12.528 -3.045 -20.959 1.00 60.06 178 THR A N 1
ATOM 1352 C CA . THR A 1 178 ? 13.559 -3.588 -20.072 1.00 60.06 178 THR A CA 1
ATOM 1353 C C . THR A 1 178 ? 14.122 -2.529 -19.116 1.00 60.06 178 THR A C 1
ATOM 1355 O O . THR A 1 178 ? 14.801 -2.871 -18.147 1.00 60.06 178 THR A O 1
ATOM 1358 N N . ALA A 1 179 ? 13.823 -1.246 -19.355 1.00 51.91 179 ALA A N 1
ATOM 1359 C CA . ALA A 1 179 ? 14.400 -0.111 -18.646 1.00 51.91 179 ALA A CA 1
ATOM 1360 C C . ALA A 1 179 ? 13.423 0.578 -17.675 1.00 51.91 179 ALA A C 1
ATOM 1362 O O . ALA A 1 179 ? 12.302 0.946 -18.014 1.00 51.91 179 ALA A O 1
ATOM 1363 N N . TYR A 1 180 ? 13.947 0.854 -16.481 1.00 53.28 180 TYR A N 1
ATOM 1364 C CA . TYR A 1 180 ? 13.376 1.569 -15.330 1.00 53.28 180 TYR A CA 1
ATOM 1365 C C . TYR A 1 180 ? 12.787 2.972 -15.604 1.00 53.28 180 TYR A C 1
ATOM 1367 O O . TYR A 1 180 ? 12.198 3.577 -14.711 1.00 53.28 180 TYR A O 1
ATOM 1375 N N . ILE A 1 181 ? 12.935 3.519 -16.811 1.00 54.00 181 ILE A N 1
ATOM 1376 C CA . ILE A 1 181 ? 12.521 4.889 -17.126 1.00 54.00 181 ILE A CA 1
ATOM 1377 C C . ILE A 1 181 ? 11.524 4.853 -18.277 1.00 54.00 181 ILE A C 1
ATOM 1379 O O . ILE A 1 181 ? 11.872 5.041 -19.442 1.00 54.00 181 ILE A O 1
ATOM 1383 N N . LEU A 1 182 ? 10.260 4.623 -17.933 1.00 59.25 182 LEU A N 1
ATOM 1384 C CA . LEU A 1 182 ? 9.162 4.931 -18.838 1.00 59.25 182 LEU A CA 1
ATOM 1385 C C . LEU A 1 182 ? 8.844 6.420 -18.725 1.00 59.25 182 LEU A C 1
ATOM 1387 O O . LEU A 1 182 ? 8.467 6.914 -17.665 1.00 59.25 182 LEU A O 1
ATOM 1391 N N . ASN A 1 183 ? 8.970 7.137 -19.839 1.00 59.47 183 ASN A N 1
ATOM 1392 C CA . ASN A 1 183 ? 8.457 8.498 -19.962 1.00 59.47 183 ASN A CA 1
ATOM 1393 C C . ASN A 1 183 ? 6.960 8.436 -20.300 1.00 59.47 183 ASN A C 1
ATOM 1395 O O . ASN A 1 183 ? 6.565 8.690 -21.436 1.00 59.47 183 ASN A O 1
ATOM 1399 N N . GLY A 1 184 ? 6.134 8.047 -19.326 1.00 68.69 184 GLY A N 1
ATOM 1400 C CA . GLY A 1 184 ? 4.678 7.968 -19.471 1.00 68.69 184 GLY A CA 1
ATOM 1401 C C . GLY A 1 184 ? 4.066 6.648 -18.988 1.00 68.69 184 GLY A C 1
ATOM 1402 O O . GLY A 1 184 ? 4.775 5.805 -18.436 1.00 68.69 184 GLY A O 1
ATOM 1403 N N . PRO A 1 185 ? 2.742 6.472 -19.166 1.00 77.12 185 PRO A N 1
ATOM 1404 C CA . PRO A 1 185 ? 2.029 5.268 -18.747 1.00 77.12 185 PRO A CA 1
ATOM 1405 C C . PRO A 1 185 ? 2.597 4.010 -19.407 1.00 77.12 185 PRO A C 1
ATOM 1407 O O . PRO A 1 185 ? 2.885 4.011 -20.602 1.00 77.12 185 PRO A O 1
ATOM 1410 N N . ASP A 1 186 ? 2.701 2.927 -18.640 1.00 85.62 186 ASP A N 1
ATOM 1411 C CA . ASP A 1 186 ? 3.076 1.617 -19.170 1.00 85.62 186 ASP A CA 1
ATOM 1412 C C . ASP A 1 186 ? 1.851 0.967 -19.843 1.00 85.62 186 ASP A C 1
ATOM 1414 O O . ASP A 1 186 ? 0.885 0.640 -19.146 1.00 85.62 186 ASP A O 1
ATOM 1418 N N . PRO A 1 187 ? 1.853 0.755 -21.173 1.00 86.25 187 PRO A N 1
ATOM 1419 C CA . PRO A 1 187 ? 0.705 0.186 -21.879 1.00 86.25 187 PRO A CA 1
ATOM 1420 C C . PRO A 1 187 ? 0.449 -1.288 -21.527 1.00 86.25 187 PRO A C 1
ATOM 1422 O O . PRO A 1 187 ? -0.628 -1.813 -21.808 1.00 86.25 187 PRO A O 1
ATOM 1425 N N . CYS A 1 188 ? 1.424 -1.969 -20.927 1.00 89.31 188 CYS A N 1
ATOM 1426 C CA . CYS A 1 188 ? 1.338 -3.372 -20.543 1.00 89.31 188 CYS A CA 1
ATOM 1427 C C . CYS A 1 188 ? 0.877 -3.569 -19.090 1.00 89.31 188 CYS A C 1
ATOM 1429 O O . CYS A 1 188 ? 0.592 -4.711 -18.701 1.00 89.31 188 CYS A O 1
ATOM 1431 N N . LEU A 1 189 ? 0.834 -2.496 -18.291 1.00 91.19 189 LEU A N 1
ATOM 1432 C CA . LEU A 1 189 ? 0.420 -2.503 -16.891 1.00 91.19 189 LEU A CA 1
ATOM 1433 C C . LEU A 1 189 ? -1.074 -2.159 -16.765 1.00 91.19 189 LEU A C 1
ATOM 1435 O O . LEU A 1 189 ? -1.473 -1.019 -17.019 1.00 91.19 189 LEU A O 1
ATOM 1439 N N . PRO A 1 190 ? -1.926 -3.106 -16.333 1.00 93.75 190 PRO A N 1
ATOM 1440 C CA . PRO A 1 190 ? -3.321 -2.802 -16.062 1.00 93.75 190 PRO A CA 1
ATOM 1441 C C . PRO A 1 190 ? -3.468 -1.813 -14.898 1.00 93.75 190 PRO A C 1
ATOM 1443 O O . PRO A 1 190 ? -2.831 -1.958 -13.853 1.00 93.75 190 PRO A O 1
ATOM 1446 N N . GLN A 1 191 ? -4.363 -0.836 -15.058 1.00 91.94 191 GLN A N 1
ATOM 1447 C CA . GLN A 1 191 ? -4.646 0.184 -14.038 1.00 91.94 191 GLN A CA 1
ATOM 1448 C C . GLN A 1 191 ? -5.322 -0.390 -12.780 1.00 91.94 191 GLN A C 1
ATOM 1450 O O . GLN A 1 191 ? -5.271 0.214 -11.715 1.00 91.94 191 GLN A O 1
ATOM 1455 N N . ASP A 1 192 ? -5.958 -1.560 -12.891 1.00 94.31 192 ASP A N 1
ATOM 1456 C CA . ASP A 1 192 ? -6.628 -2.252 -11.786 1.00 94.31 192 ASP A CA 1
ATOM 1457 C C . ASP A 1 192 ? -5.700 -3.204 -11.009 1.00 94.31 192 ASP A C 1
ATOM 1459 O O . ASP A 1 192 ? -6.120 -3.792 -10.013 1.00 94.31 192 ASP A O 1
ATOM 1463 N N . VAL A 1 193 ? -4.434 -3.339 -11.415 1.00 96.62 193 VAL A N 1
ATOM 1464 C CA . VAL A 1 193 ? -3.386 -3.995 -10.623 1.00 96.62 193 VAL A CA 1
ATOM 1465 C C . VAL A 1 193 ? -2.685 -2.925 -9.799 1.00 96.62 193 VAL A C 1
ATOM 1467 O O . VAL A 1 193 ? -1.774 -2.260 -10.283 1.00 96.62 193 VAL A O 1
ATOM 1470 N N . LEU A 1 194 ? -3.085 -2.756 -8.541 1.00 96.44 194 LEU A N 1
ATOM 1471 C CA . LEU A 1 194 ? -2.635 -1.655 -7.682 1.00 96.44 194 LEU A CA 1
ATOM 1472 C C . LEU A 1 194 ? -1.225 -1.892 -7.113 1.00 96.44 194 LEU A C 1
ATOM 1474 O O . LEU A 1 194 ? -1.018 -1.801 -5.906 1.00 96.44 194 LEU A O 1
ATOM 1478 N N . GLN A 1 195 ? -0.262 -2.234 -7.969 1.00 95.00 195 GLN A N 1
ATOM 1479 C CA . GLN A 1 195 ? 1.163 -2.271 -7.644 1.00 95.00 195 GLN A CA 1
ATOM 1480 C C . GLN A 1 195 ? 1.718 -0.858 -7.511 1.00 95.00 195 GLN A C 1
ATOM 1482 O O . GLN A 1 195 ? 1.218 0.042 -8.188 1.00 95.00 195 GLN A O 1
ATOM 1487 N N . ASP A 1 196 ? 2.736 -0.664 -6.676 1.00 94.88 196 ASP A N 1
ATOM 1488 C CA . ASP A 1 196 ? 3.496 0.589 -6.581 1.00 94.88 196 ASP A CA 1
ATOM 1489 C C . ASP A 1 196 ? 2.599 1.835 -6.622 1.00 94.88 196 ASP A C 1
ATOM 1491 O O . ASP A 1 196 ? 2.837 2.782 -7.380 1.00 94.88 196 ASP A O 1
ATOM 1495 N N . SER A 1 197 ? 1.501 1.800 -5.867 1.00 95.12 197 SER A N 1
ATOM 1496 C CA . SER A 1 197 ? 0.422 2.780 -5.953 1.00 95.12 197 SER A CA 1
ATOM 1497 C C . SER A 1 197 ? 0.202 3.508 -4.636 1.00 95.12 197 SER A C 1
ATOM 1499 O O . SER A 1 197 ? 0.297 2.924 -3.556 1.00 95.12 197 SER A O 1
ATOM 1501 N N . VAL A 1 198 ? -0.184 4.779 -4.733 1.00 96.75 198 VAL A N 1
ATOM 1502 C CA . VAL A 1 198 ? -0.842 5.510 -3.643 1.00 96.75 198 VAL A CA 1
ATOM 1503 C C . VAL A 1 198 ? -2.342 5.481 -3.884 1.00 96.75 198 VAL A C 1
ATOM 1505 O O . VAL A 1 198 ? -2.796 5.795 -4.984 1.00 96.75 198 VAL A O 1
ATOM 1508 N N . LEU A 1 199 ? -3.115 5.110 -2.870 1.00 97.25 199 LEU A N 1
ATOM 1509 C CA . LEU A 1 199 ? -4.573 5.060 -2.948 1.00 97.25 199 LEU A CA 1
ATOM 1510 C C . LEU A 1 199 ? -5.167 6.062 -1.965 1.00 97.25 199 LEU A C 1
ATOM 1512 O O . LEU A 1 199 ? -4.720 6.134 -0.819 1.00 97.25 199 LEU A O 1
ATOM 1516 N N . ALA A 1 200 ? -6.228 6.745 -2.389 1.00 97.75 200 ALA A N 1
ATOM 1517 C CA . ALA A 1 200 ? -7.179 7.384 -1.489 1.00 97.75 200 ALA A CA 1
ATOM 1518 C C . ALA A 1 200 ? -8.475 6.578 -1.452 1.00 97.75 200 ALA A C 1
ATOM 1520 O O . ALA A 1 200 ? -9.093 6.324 -2.487 1.00 97.75 200 ALA A O 1
ATOM 1521 N N . ILE A 1 201 ? -8.888 6.176 -0.257 1.00 98.19 201 ILE A N 1
ATOM 1522 C CA . ILE A 1 201 ? -10.021 5.281 -0.032 1.00 98.19 201 ILE A CA 1
ATOM 1523 C C . ILE A 1 201 ? -11.053 6.020 0.807 1.00 98.19 201 ILE A C 1
ATOM 1525 O O . ILE A 1 201 ? -10.743 6.491 1.899 1.00 98.19 201 ILE A O 1
ATOM 1529 N N . ASP A 1 202 ? -12.283 6.094 0.315 1.00 97.69 202 ASP A N 1
ATOM 1530 C CA . ASP A 1 202 ? -13.415 6.621 1.065 1.00 97.69 202 ASP A CA 1
ATOM 1531 C C . ASP A 1 202 ? -13.685 5.732 2.287 1.00 97.69 202 ASP A C 1
ATOM 1533 O O . ASP A 1 202 ? -13.980 4.541 2.165 1.00 97.69 202 ASP A O 1
ATOM 1537 N N . ILE A 1 203 ? -13.560 6.300 3.483 1.00 97.00 203 ILE A N 1
ATOM 1538 C CA . ILE A 1 203 ? -13.596 5.527 4.733 1.00 97.00 203 ILE A CA 1
ATOM 1539 C C . ILE A 1 203 ? -14.998 5.065 5.119 1.00 97.00 203 ILE A C 1
ATOM 1541 O O . ILE A 1 203 ? -15.148 4.217 6.004 1.00 97.00 203 ILE A O 1
ATOM 1545 N N . ASP A 1 204 ? -16.036 5.583 4.470 1.00 96.19 204 ASP A N 1
ATOM 1546 C CA . ASP A 1 204 ? -17.425 5.209 4.718 1.00 96.19 204 ASP A CA 1
ATOM 1547 C C . ASP A 1 204 ? -17.865 4.043 3.851 1.00 96.19 204 ASP A C 1
ATOM 1549 O O . ASP A 1 204 ? -18.427 3.066 4.354 1.00 96.19 204 ASP A O 1
ATOM 1553 N N . THR A 1 205 ? -17.514 4.096 2.577 1.00 96.56 205 THR A N 1
ATOM 1554 C CA . THR A 1 205 ? -17.957 3.157 1.547 1.00 96.56 205 THR A CA 1
ATOM 1555 C C . THR A 1 205 ? -16.902 2.121 1.176 1.00 96.56 205 THR A C 1
ATOM 1557 O O . THR A 1 205 ? -17.249 1.073 0.637 1.00 96.56 205 THR A O 1
ATOM 1560 N N . GLY A 1 206 ? -15.624 2.391 1.448 1.00 96.56 206 GLY A N 1
ATOM 1561 C CA . GLY A 1 206 ? -14.497 1.578 0.997 1.00 96.56 206 GLY A CA 1
ATOM 1562 C C . GLY A 1 206 ? -14.197 1.734 -0.494 1.00 96.56 206 GLY A C 1
ATOM 1563 O O . GLY A 1 206 ? -13.431 0.948 -1.045 1.00 96.56 206 GLY A O 1
ATOM 1564 N N . LYS A 1 207 ? -14.801 2.708 -1.184 1.00 96.81 207 LYS A N 1
ATOM 1565 C CA . LYS A 1 207 ? -14.508 2.965 -2.598 1.00 96.81 207 LYS A CA 1
ATOM 1566 C C . LYS A 1 207 ? -13.143 3.629 -2.736 1.00 96.81 207 LYS A C 1
ATOM 1568 O O . LYS A 1 207 ? -12.824 4.563 -2.007 1.00 96.81 207 LYS A O 1
ATOM 1573 N N . VAL A 1 208 ? -12.360 3.178 -3.709 1.00 96.56 208 VAL A N 1
ATOM 1574 C CA . VAL A 1 208 ? -11.131 3.870 -4.103 1.00 96.56 208 VAL A CA 1
ATOM 1575 C C . VAL A 1 208 ? -11.534 5.143 -4.848 1.00 96.56 208 VAL A C 1
ATOM 1577 O O . VAL A 1 208 ? -12.171 5.065 -5.897 1.00 96.56 208 VAL A O 1
ATOM 1580 N N . GLY A 1 209 ? -11.229 6.303 -4.270 1.00 93.62 209 GLY A N 1
ATOM 1581 C CA . GLY A 1 209 ? -11.548 7.610 -4.843 1.00 93.62 209 GLY A CA 1
ATOM 1582 C C . GLY A 1 209 ? -10.592 7.987 -5.969 1.00 93.62 209 GLY A C 1
ATOM 1583 O O . GLY A 1 209 ? -11.028 8.393 -7.041 1.00 93.62 209 GLY A O 1
ATOM 1584 N N . TRP A 1 210 ? -9.291 7.805 -5.741 1.00 95.50 210 TRP A N 1
ATOM 1585 C CA . TRP A 1 210 ? -8.265 7.962 -6.767 1.00 95.50 210 TRP A CA 1
ATOM 1586 C C . TRP A 1 210 ? -7.066 7.053 -6.491 1.00 95.50 210 TRP A C 1
ATOM 1588 O O . TRP A 1 210 ? -6.832 6.620 -5.357 1.00 95.50 210 TRP A O 1
ATOM 1598 N N . THR A 1 211 ? -6.301 6.788 -7.547 1.00 95.19 211 THR A N 1
ATOM 1599 C CA . THR A 1 211 ? -5.057 6.015 -7.516 1.00 95.19 211 THR A CA 1
ATOM 1600 C C . THR A 1 211 ? -3.950 6.778 -8.229 1.00 95.19 211 THR A C 1
ATOM 1602 O O . THR A 1 211 ? -4.159 7.297 -9.325 1.00 95.19 211 THR A O 1
ATOM 1605 N N . HIS A 1 212 ? -2.764 6.807 -7.633 1.00 92.94 212 HIS A N 1
ATOM 1606 C CA . HIS A 1 212 ? -1.530 7.227 -8.287 1.00 92.94 212 HIS A CA 1
ATOM 1607 C C . HIS A 1 212 ? -0.636 5.996 -8.438 1.00 92.94 212 HIS A C 1
ATOM 1609 O O . HIS A 1 212 ? 0.097 5.653 -7.511 1.00 92.94 212 HIS A O 1
ATOM 1615 N N . GLN A 1 213 ? -0.764 5.301 -9.569 1.00 91.81 213 GLN A N 1
ATOM 1616 C CA . GLN A 1 213 ? 0.025 4.113 -9.892 1.00 91.81 213 GLN A CA 1
ATOM 1617 C C . GLN A 1 213 ? 1.353 4.536 -10.518 1.00 91.81 213 GLN A C 1
ATOM 1619 O O . GLN A 1 213 ? 1.377 5.334 -11.458 1.00 91.81 213 GLN A O 1
ATOM 1624 N N . SER A 1 214 ? 2.454 3.998 -10.001 1.00 88.12 214 SER A N 1
ATOM 1625 C CA . SER A 1 214 ? 3.759 4.192 -10.623 1.00 88.12 214 SER A CA 1
ATOM 1626 C C . SER A 1 214 ? 3.810 3.519 -11.990 1.00 88.12 214 SER A C 1
ATOM 1628 O O . SER A 1 214 ? 3.233 2.459 -12.213 1.00 88.12 214 SER A O 1
ATOM 1630 N N . THR A 1 215 ? 4.528 4.141 -12.914 1.00 83.81 215 THR A N 1
ATOM 1631 C CA . THR A 1 215 ? 4.756 3.592 -14.248 1.00 83.81 215 THR A CA 1
ATOM 1632 C C . THR A 1 215 ? 5.756 2.443 -14.189 1.00 83.81 215 THR A C 1
ATOM 1634 O O . THR A 1 215 ? 6.738 2.522 -13.448 1.00 83.81 215 THR A O 1
ATOM 1637 N N . GLY A 1 216 ? 5.561 1.446 -15.047 1.00 86.94 216 GLY A N 1
ATOM 1638 C CA . GLY A 1 216 ? 6.462 0.308 -15.172 1.00 86.94 216 GLY A CA 1
ATOM 1639 C C . GLY A 1 216 ? 6.013 -0.871 -14.326 1.00 86.94 216 GLY A C 1
ATOM 1640 O O . GLY A 1 216 ? 5.574 -0.718 -13.189 1.00 86.94 216 GLY A O 1
ATOM 1641 N N . VAL A 1 217 ? 6.133 -2.065 -14.893 1.00 90.19 217 VAL A N 1
ATOM 1642 C CA . VAL A 1 217 ? 5.910 -3.307 -14.158 1.00 90.19 217 VAL A CA 1
ATOM 1643 C C . VAL A 1 217 ? 7.049 -3.537 -13.160 1.00 90.19 217 VAL A C 1
ATOM 1645 O O . VAL A 1 217 ? 8.188 -3.790 -13.547 1.00 90.19 217 VAL A O 1
ATOM 1648 N N . ASP A 1 218 ? 6.715 -3.528 -11.873 1.00 91.00 218 ASP A N 1
ATOM 1649 C CA . ASP A 1 218 ? 7.551 -3.997 -10.774 1.00 91.00 218 ASP A CA 1
ATOM 1650 C C . ASP A 1 218 ? 7.071 -5.381 -10.312 1.00 91.00 218 ASP A C 1
ATOM 1652 O O . ASP A 1 218 ? 6.094 -5.546 -9.572 1.00 91.00 218 ASP A O 1
ATOM 1656 N N . ALA A 1 219 ? 7.744 -6.407 -10.825 1.00 91.88 219 ALA A N 1
ATOM 1657 C CA . ALA A 1 219 ? 7.495 -7.818 -10.557 1.00 91.88 219 ALA A CA 1
ATOM 1658 C C . ALA A 1 219 ? 8.572 -8.427 -9.641 1.00 91.88 219 ALA A C 1
ATOM 1660 O O . ALA A 1 219 ? 8.828 -9.642 -9.696 1.00 91.88 219 ALA A O 1
ATOM 1661 N N . TYR A 1 220 ? 9.240 -7.589 -8.841 1.00 90.75 220 TYR A N 1
ATOM 1662 C CA . TYR A 1 220 ? 10.401 -7.997 -8.072 1.00 90.75 220 TYR A CA 1
ATOM 1663 C C . TYR A 1 220 ? 10.039 -9.018 -6.986 1.00 90.75 220 TYR A C 1
ATOM 1665 O O . TYR A 1 220 ? 9.209 -8.809 -6.104 1.00 90.75 220 TYR A O 1
ATOM 1673 N N . LYS A 1 221 ? 10.693 -10.174 -7.004 1.00 92.00 221 LYS A N 1
ATOM 1674 C CA . LYS A 1 221 ? 10.461 -11.229 -6.010 1.00 92.00 221 LYS A CA 1
ATOM 1675 C C . LYS A 1 221 ? 11.762 -11.774 -5.458 1.00 92.00 221 LYS A C 1
ATOM 1677 O O . LYS A 1 221 ? 12.808 -11.566 -6.061 1.00 92.00 221 LYS A O 1
ATOM 1682 N N . GLY A 1 222 ? 11.705 -12.554 -4.377 1.00 90.56 222 GLY A N 1
ATOM 1683 C CA . GLY A 1 222 ? 12.906 -13.084 -3.726 1.00 90.56 222 GLY A CA 1
ATOM 1684 C C . GLY A 1 222 ? 13.830 -13.862 -4.672 1.00 90.56 222 GLY A C 1
ATOM 1685 O O . GLY A 1 222 ? 15.041 -13.889 -4.461 1.00 90.56 222 GLY A O 1
ATOM 1686 N N . ALA A 1 223 ? 13.291 -14.444 -5.754 1.00 93.12 223 ALA A N 1
ATOM 1687 C CA . ALA A 1 223 ? 14.075 -15.097 -6.806 1.00 93.12 223 ALA A CA 1
ATOM 1688 C C . ALA A 1 223 ? 15.074 -14.152 -7.502 1.00 93.12 223 ALA A C 1
ATOM 1690 O O . ALA A 1 223 ? 16.125 -14.604 -7.949 1.00 93.12 223 ALA A O 1
ATOM 1691 N N . CYS A 1 224 ? 14.783 -12.851 -7.554 1.00 91.12 224 CYS A N 1
ATOM 1692 C CA . CYS A 1 224 ? 15.615 -11.818 -8.170 1.00 91.12 224 CYS A CA 1
ATOM 1693 C C . CYS A 1 224 ? 16.785 -11.356 -7.292 1.00 91.12 224 CYS A C 1
ATOM 1695 O O . CYS A 1 224 ? 17.658 -10.636 -7.765 1.00 91.12 224 CYS A O 1
ATOM 1697 N N . GLY A 1 225 ? 16.872 -11.859 -6.057 1.00 88.50 225 GLY A N 1
ATOM 1698 C CA . GLY A 1 225 ? 18.044 -11.698 -5.205 1.00 88.50 225 GLY A CA 1
ATOM 1699 C C . GLY A 1 225 ? 18.153 -10.318 -4.577 1.00 88.50 225 GLY A C 1
ATOM 1700 O O . GLY A 1 225 ? 17.237 -9.910 -3.870 1.00 88.50 225 GLY A O 1
ATOM 1701 N N . TYR A 1 226 ? 19.304 -9.671 -4.734 1.00 79.25 226 TYR A N 1
ATOM 1702 C CA . TYR A 1 226 ? 19.545 -8.297 -4.295 1.00 79.25 226 TYR A CA 1
ATOM 1703 C C . TYR A 1 226 ? 20.287 -7.539 -5.399 1.00 79.25 226 TYR A C 1
ATOM 1705 O O . TYR A 1 226 ? 21.093 -8.154 -6.113 1.00 79.25 226 TYR A O 1
ATOM 1713 N N . PRO A 1 227 ? 20.082 -6.215 -5.514 1.00 68.00 227 PRO A N 1
ATOM 1714 C CA . PRO A 1 227 ? 20.873 -5.382 -6.411 1.00 68.00 227 PRO A CA 1
ATOM 1715 C C . PRO A 1 227 ? 22.378 -5.626 -6.218 1.00 68.00 227 PRO A C 1
ATOM 1717 O O . PRO A 1 227 ? 22.875 -5.639 -5.094 1.00 68.00 227 PRO A O 1
ATOM 1720 N N . GLY A 1 228 ? 23.100 -5.870 -7.315 1.00 68.31 228 GLY A N 1
ATOM 1721 C CA . GLY A 1 228 ? 24.547 -6.131 -7.308 1.00 68.31 228 GLY A CA 1
ATOM 1722 C C . GLY A 1 228 ? 24.977 -7.566 -6.972 1.00 68.31 228 GLY A C 1
ATOM 1723 O O . GLY A 1 228 ? 26.141 -7.895 -7.178 1.00 68.31 228 GLY A O 1
ATOM 1724 N N . LEU A 1 229 ? 24.069 -8.437 -6.514 1.00 80.81 229 LEU A N 1
ATOM 1725 C CA . LEU A 1 229 ? 24.372 -9.848 -6.209 1.00 80.81 229 LEU A CA 1
ATOM 1726 C C . LEU A 1 229 ? 23.750 -10.843 -7.202 1.00 80.81 229 LEU A C 1
ATOM 1728 O O . LEU A 1 229 ? 24.049 -12.034 -7.148 1.00 80.81 229 LEU A O 1
ATOM 1732 N N . GLY A 1 230 ? 22.913 -10.358 -8.122 1.00 80.38 230 GLY A N 1
ATOM 1733 C CA . GLY A 1 230 ? 22.233 -11.180 -9.120 1.00 80.38 230 GLY A CA 1
ATOM 1734 C C . GLY A 1 230 ? 21.072 -12.010 -8.550 1.00 80.38 230 GLY A C 1
ATOM 1735 O O . GLY A 1 230 ? 20.815 -11.999 -7.340 1.00 80.38 230 GLY A O 1
ATOM 1736 N N . PRO A 1 231 ? 20.331 -12.722 -9.420 1.00 90.00 231 PRO A N 1
ATOM 1737 C CA . PRO A 1 231 ? 19.172 -13.501 -9.008 1.00 90.00 231 PRO A CA 1
ATOM 1738 C C . PRO A 1 231 ? 19.577 -14.723 -8.181 1.00 90.00 231 PRO A C 1
ATOM 1740 O O . PRO A 1 231 ? 20.491 -15.462 -8.540 1.00 90.00 231 PRO A O 1
ATOM 1743 N N . ARG A 1 232 ? 18.824 -14.998 -7.108 1.00 91.38 232 ARG A N 1
ATOM 1744 C CA . ARG A 1 232 ? 18.923 -16.262 -6.354 1.00 91.38 232 ARG A CA 1
ATOM 1745 C C . ARG A 1 232 ? 18.476 -17.461 -7.187 1.00 91.38 232 ARG A C 1
ATOM 1747 O O . ARG A 1 232 ? 18.962 -18.565 -6.973 1.00 91.38 232 ARG A O 1
ATOM 1754 N N . ASN A 1 233 ? 17.533 -17.247 -8.104 1.00 91.69 233 ASN A N 1
ATOM 1755 C CA . ASN A 1 233 ? 17.087 -18.241 -9.071 1.00 91.69 233 ASN A CA 1
ATOM 1756 C C . ASN A 1 233 ? 16.710 -17.537 -10.382 1.00 91.69 233 ASN A C 1
ATOM 1758 O O . ASN A 1 233 ? 15.648 -16.921 -10.488 1.00 91.69 233 ASN A O 1
ATOM 1762 N N . SER A 1 234 ? 17.587 -17.626 -11.381 1.00 89.31 234 SER A N 1
ATOM 1763 C CA . SER A 1 234 ? 17.413 -16.967 -12.681 1.00 89.31 234 SER A CA 1
ATOM 1764 C C . SER A 1 234 ? 16.235 -17.507 -13.493 1.00 89.31 234 SER A C 1
ATOM 1766 O O . SER A 1 234 ? 15.685 -16.768 -14.301 1.00 89.31 234 SER A O 1
ATOM 1768 N N . ALA A 1 235 ? 15.810 -18.755 -13.270 1.00 90.50 235 ALA A N 1
ATOM 1769 C CA . ALA A 1 235 ? 14.658 -19.334 -13.960 1.00 90.50 235 ALA A CA 1
ATOM 1770 C C . ALA A 1 235 ? 13.318 -18.811 -13.412 1.00 90.50 235 ALA A C 1
ATOM 1772 O O . ALA A 1 235 ? 12.321 -18.791 -14.130 1.00 90.50 235 ALA A O 1
ATOM 1773 N N . LEU A 1 236 ? 13.287 -18.395 -12.140 1.00 91.62 236 LEU A N 1
ATOM 1774 C CA . LEU A 1 236 ? 12.075 -17.917 -11.462 1.00 91.62 236 LEU A CA 1
ATOM 1775 C C . LEU A 1 236 ? 12.012 -16.393 -11.322 1.00 91.62 236 LEU A C 1
ATOM 1777 O O . LEU A 1 236 ? 10.929 -15.847 -11.084 1.00 91.62 236 LEU A O 1
ATOM 1781 N N . CYS A 1 237 ? 13.139 -15.695 -11.474 1.00 91.44 237 CYS A N 1
ATOM 1782 C CA . CYS A 1 237 ? 13.137 -14.248 -11.641 1.00 91.44 237 CYS A CA 1
ATOM 1783 C C . CYS A 1 237 ? 12.681 -13.906 -13.072 1.00 91.44 237 CYS A C 1
ATOM 1785 O O . CYS A 1 237 ? 13.258 -14.421 -14.031 1.00 91.44 237 CYS A O 1
ATOM 1787 N N . PRO A 1 238 ? 11.636 -13.080 -13.258 1.00 87.81 238 PRO A N 1
ATOM 1788 C CA . PRO A 1 238 ? 11.237 -12.642 -14.592 1.00 87.81 238 PRO A CA 1
ATOM 1789 C C . PRO A 1 238 ? 12.379 -11.886 -15.284 1.00 87.81 238 PRO A C 1
ATOM 1791 O O . PRO A 1 238 ? 13.154 -11.195 -14.633 1.00 87.81 238 PRO A O 1
ATOM 1794 N N . GLN A 1 239 ? 12.437 -11.980 -16.616 1.00 83.50 239 GLN A N 1
ATOM 1795 C CA . GLN A 1 239 ? 13.437 -11.269 -17.426 1.00 83.50 239 GLN A CA 1
ATOM 1796 C C . GLN A 1 239 ? 13.378 -9.748 -17.229 1.00 83.50 239 GLN A C 1
ATOM 1798 O O . GLN A 1 239 ? 14.408 -9.086 -17.254 1.00 83.50 239 GLN A O 1
ATOM 1803 N N . VAL A 1 240 ? 12.173 -9.223 -16.987 1.00 81.88 240 VAL A N 1
ATOM 1804 C CA . VAL A 1 240 ? 11.927 -7.834 -16.593 1.00 81.88 240 VAL A CA 1
ATOM 1805 C C . VAL A 1 240 ? 11.341 -7.855 -15.176 1.00 81.88 240 VAL A C 1
ATOM 1807 O O . VAL A 1 240 ? 10.127 -8.009 -15.020 1.00 81.88 240 VAL A O 1
ATOM 1810 N N . PRO A 1 241 ? 12.184 -7.817 -14.127 1.00 85.94 241 PRO A N 1
ATOM 1811 C CA . PRO A 1 241 ? 11.720 -7.847 -12.743 1.00 85.94 241 PRO A CA 1
ATOM 1812 C C . PRO A 1 241 ? 11.249 -6.495 -12.237 1.00 85.94 241 PRO A C 1
ATOM 1814 O O . PRO A 1 241 ? 10.511 -6.456 -11.263 1.00 85.94 241 PRO A O 1
ATOM 1817 N N . GLY A 1 242 ? 11.644 -5.410 -12.894 1.00 86.44 242 GLY A N 1
ATOM 1818 C CA . GLY A 1 242 ? 11.463 -4.079 -12.348 1.00 86.44 242 GLY A CA 1
ATOM 1819 C C . GLY A 1 242 ? 12.402 -3.801 -11.163 1.00 86.44 242 GLY A C 1
ATOM 1820 O O . GLY A 1 242 ? 13.289 -4.604 -10.856 1.00 86.44 242 GLY A O 1
ATOM 1821 N N . PRO A 1 243 ? 12.268 -2.615 -10.558 1.00 84.75 243 PRO A N 1
ATOM 1822 C CA . PRO A 1 243 ? 13.300 -2.040 -9.696 1.00 84.75 243 PRO A CA 1
ATOM 1823 C C . PRO A 1 243 ? 13.226 -2.371 -8.200 1.00 84.75 243 PRO A C 1
ATOM 1825 O O . PRO A 1 243 ? 14.150 -1.975 -7.491 1.00 84.75 243 PRO A O 1
ATOM 1828 N N . ASP A 1 244 ? 12.171 -3.024 -7.701 1.00 88.88 244 ASP A N 1
ATOM 1829 C CA . ASP A 1 244 ? 11.840 -3.039 -6.263 1.00 88.88 244 ASP A CA 1
ATOM 1830 C C . ASP A 1 244 ? 11.721 -1.613 -5.699 1.00 88.88 244 ASP A C 1
ATOM 1832 O O . ASP A 1 244 ? 12.318 -1.262 -4.678 1.00 88.88 244 ASP A O 1
ATOM 1836 N N . ALA A 1 245 ? 11.004 -0.743 -6.411 1.00 88.25 245 ALA A N 1
ATOM 1837 C CA . ALA A 1 245 ? 10.878 0.674 -6.071 1.00 88.25 245 ALA A CA 1
ATOM 1838 C C . ALA A 1 245 ? 9.546 1.000 -5.391 1.00 88.25 245 ALA A C 1
ATOM 1840 O O . ALA A 1 245 ? 9.134 2.156 -5.371 1.00 88.25 245 ALA A O 1
ATOM 1841 N N . ASP A 1 246 ? 8.862 0.022 -4.825 1.00 90.94 246 ASP A N 1
ATOM 1842 C CA . ASP A 1 246 ? 7.516 0.188 -4.303 1.00 90.94 246 ASP A CA 1
ATOM 1843 C C . ASP A 1 246 ? 7.405 1.114 -3.077 1.00 90.94 246 ASP A C 1
ATOM 1845 O O . ASP A 1 246 ? 8.393 1.581 -2.487 1.00 90.94 246 ASP A O 1
ATOM 1849 N N . PHE A 1 247 ? 6.164 1.405 -2.683 1.00 92.94 247 PHE A N 1
ATOM 1850 C CA . PHE A 1 247 ? 5.867 2.256 -1.536 1.00 92.94 247 PHE A CA 1
ATOM 1851 C C . PHE A 1 247 ? 5.899 1.457 -0.231 1.00 92.94 247 PHE A C 1
ATOM 1853 O O . PHE A 1 247 ? 4.893 0.920 0.235 1.00 92.94 247 PHE A O 1
ATOM 1860 N N . GLY A 1 248 ? 7.070 1.432 0.405 1.00 85.12 248 GLY A N 1
ATOM 1861 C CA . GLY A 1 248 ? 7.287 0.695 1.652 1.00 85.12 248 GLY A CA 1
ATOM 1862 C C . GLY A 1 248 ? 6.806 1.365 2.938 1.00 85.12 248 GLY A C 1
ATOM 1863 O O . GLY A 1 248 ? 7.000 0.810 4.019 1.00 85.12 248 GLY A O 1
ATOM 1864 N N . MET A 1 249 ? 6.194 2.547 2.852 1.00 88.12 249 MET A N 1
ATOM 1865 C CA . MET A 1 249 ? 5.687 3.318 3.991 1.00 88.12 249 MET A CA 1
ATOM 1866 C C . MET A 1 249 ? 4.315 3.915 3.676 1.00 88.12 249 MET A C 1
ATOM 1868 O O . MET A 1 249 ? 3.988 4.148 2.514 1.00 88.12 249 MET A O 1
ATOM 1872 N N . ALA A 1 250 ? 3.501 4.162 4.708 1.00 90.44 250 ALA A N 1
ATOM 1873 C CA . ALA A 1 250 ? 2.218 4.822 4.495 1.00 90.44 250 ALA A CA 1
ATOM 1874 C C . ALA A 1 250 ? 2.418 6.320 4.201 1.00 90.44 250 ALA A C 1
ATOM 1876 O O . ALA A 1 250 ? 3.332 6.928 4.769 1.00 90.44 250 ALA A O 1
ATOM 1877 N N . PRO A 1 251 ? 1.566 6.931 3.357 1.00 94.12 251 PRO A N 1
ATOM 1878 C CA . PRO A 1 251 ? 1.613 8.363 3.109 1.00 94.12 251 PRO A CA 1
ATOM 1879 C C . PRO A 1 251 ? 1.369 9.172 4.380 1.00 94.12 251 PRO A C 1
ATOM 1881 O O . PRO A 1 251 ? 0.464 8.862 5.153 1.00 94.12 251 PRO A O 1
ATOM 1884 N N . ALA A 1 252 ? 2.114 10.257 4.557 1.00 93.00 252 ALA A N 1
ATOM 1885 C CA . ALA A 1 252 ? 1.811 11.294 5.530 1.00 93.00 252 ALA A CA 1
ATOM 1886 C C . ALA A 1 252 ? 0.792 12.272 4.933 1.00 93.00 252 ALA A C 1
ATOM 1888 O O . ALA A 1 252 ? 1.065 12.896 3.910 1.00 93.00 252 ALA A O 1
ATOM 1889 N N . TYR A 1 253 ? -0.369 12.425 5.568 1.00 92.50 253 TYR A N 1
ATOM 1890 C CA . TYR A 1 253 ? -1.327 13.471 5.211 1.00 92.50 253 TYR A CA 1
ATOM 1891 C C . TYR A 1 253 ? -0.884 14.808 5.813 1.00 92.50 253 TYR A C 1
ATOM 1893 O O . TYR A 1 253 ? -0.659 14.911 7.020 1.00 92.50 253 TYR A O 1
ATOM 1901 N N . VAL A 1 254 ? -0.765 15.825 4.966 1.00 89.12 254 VAL A N 1
ATOM 1902 C CA . VAL A 1 254 ? -0.344 17.179 5.320 1.00 89.12 254 VAL A CA 1
ATOM 1903 C C . VAL A 1 254 ? -1.506 18.121 5.006 1.00 89.12 254 VAL A C 1
ATOM 1905 O O . VAL A 1 254 ? -1.713 18.460 3.837 1.00 89.12 254 VAL A O 1
ATOM 1908 N N . PRO A 1 255 ? -2.304 18.521 6.012 1.00 85.69 255 PRO A N 1
ATOM 1909 C CA . PRO A 1 255 ? -3.380 19.473 5.793 1.00 85.69 255 PRO A CA 1
ATOM 1910 C C . PRO A 1 255 ? -2.799 20.837 5.418 1.00 85.69 255 PRO A C 1
ATOM 1912 O O . PRO A 1 255 ? -1.803 21.286 5.992 1.00 85.69 255 PRO A O 1
ATOM 1915 N N . SER A 1 256 ? -3.447 21.505 4.472 1.00 81.12 256 SER A N 1
ATOM 1916 C CA . SER A 1 256 ? -3.129 22.888 4.134 1.00 81.12 256 SER A CA 1
ATOM 1917 C C . SER A 1 256 ? -3.442 23.820 5.311 1.00 81.12 256 SER A C 1
ATOM 1919 O O . SER A 1 256 ? -4.388 23.613 6.077 1.00 81.12 256 SER A O 1
ATOM 1921 N N . SER A 1 257 ? -2.637 24.869 5.474 1.00 73.56 257 SER A N 1
ATOM 1922 C CA . SER A 1 257 ? -2.876 25.922 6.467 1.00 73.56 257 SER A CA 1
ATOM 1923 C C . SER A 1 257 ? -2.539 27.292 5.891 1.00 73.56 257 SER A C 1
ATOM 1925 O O . SER A 1 257 ? -1.734 27.406 4.968 1.00 73.56 257 SER A O 1
ATOM 1927 N N . THR A 1 258 ? -3.067 28.356 6.498 1.00 67.06 258 THR A N 1
ATOM 1928 C CA . THR A 1 258 ? -2.734 29.745 6.133 1.00 67.06 258 THR A CA 1
ATOM 1929 C C . THR A 1 258 ? -1.248 30.088 6.294 1.00 67.06 258 THR A C 1
ATOM 1931 O O . THR A 1 258 ? -0.800 31.101 5.767 1.00 67.06 258 THR A O 1
ATOM 1934 N N . SER A 1 259 ? -0.476 29.261 7.009 1.00 63.81 259 SER A N 1
ATOM 1935 C CA . SER A 1 259 ? 0.975 29.397 7.170 1.00 63.81 259 SER A CA 1
ATOM 1936 C C . SER A 1 259 ? 1.797 28.591 6.155 1.00 63.81 259 SER A C 1
ATOM 1938 O O . SER A 1 259 ? 3.015 28.756 6.097 1.00 63.81 259 SER A O 1
ATOM 1940 N N . THR A 1 260 ? 1.170 27.738 5.340 1.00 61.22 260 THR A N 1
ATOM 1941 C CA . THR A 1 260 ? 1.842 27.070 4.213 1.00 61.22 260 THR A CA 1
ATOM 1942 C C . THR A 1 260 ? 1.880 27.998 2.992 1.00 61.22 260 THR A C 1
ATOM 1944 O O . THR A 1 260 ? 0.919 28.709 2.725 1.00 61.22 260 THR A O 1
ATOM 1947 N N . GLN A 1 261 ? 2.984 28.016 2.229 1.00 54.97 261 GLN A N 1
ATOM 1948 C CA . GLN A 1 261 ? 3.133 28.887 1.041 1.00 54.97 261 GLN A CA 1
ATOM 1949 C C . GLN A 1 261 ? 2.080 28.628 -0.058 1.00 54.97 261 GLN A C 1
ATOM 1951 O O . GLN A 1 261 ? 1.879 29.484 -0.911 1.00 54.97 261 GLN A O 1
ATOM 1956 N N . HIS A 1 262 ? 1.411 27.469 -0.028 1.00 53.62 262 HIS A N 1
ATOM 1957 C CA . HIS A 1 262 ? 0.281 27.089 -0.890 1.00 53.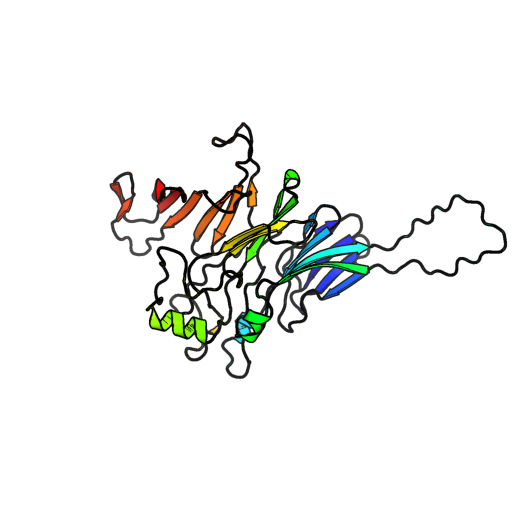62 262 HIS A CA 1
ATOM 1958 C C . HIS A 1 262 ? -1.029 27.089 -0.064 1.00 53.62 262 HIS A C 1
ATOM 1960 O O . HIS A 1 262 ? -1.853 26.191 -0.137 1.00 53.62 262 HIS A O 1
ATOM 1966 N N . GLY A 1 263 ? -1.163 28.046 0.856 1.00 44.53 263 GLY A N 1
ATOM 1967 C CA . GLY A 1 263 ? -2.075 27.994 2.002 1.00 44.53 263 GLY A CA 1
ATOM 1968 C C . GLY A 1 263 ? -3.517 28.427 1.763 1.00 44.53 263 GLY A C 1
ATOM 1969 O O . GLY A 1 263 ? -4.086 29.104 2.625 1.00 44.53 263 GLY A O 1
ATOM 1970 N N . HIS A 1 264 ? -4.130 28.052 0.638 1.00 51.69 264 HIS A N 1
ATOM 1971 C CA . HIS A 1 264 ? -5.532 28.384 0.373 1.00 51.69 264 HIS A CA 1
ATOM 1972 C C . HIS A 1 264 ? -6.357 27.173 -0.097 1.00 51.69 264 HIS A C 1
ATOM 1974 O O . HIS A 1 264 ? -6.224 26.694 -1.214 1.00 51.69 264 HIS A O 1
ATOM 1980 N N . GLY A 1 265 ? -7.319 26.743 0.729 1.00 63.84 265 GLY A N 1
ATOM 1981 C CA . GLY A 1 265 ? -8.445 25.915 0.280 1.00 63.84 265 GLY A CA 1
ATOM 1982 C C . GLY A 1 265 ? -8.212 24.399 0.274 1.00 63.84 265 GLY A C 1
ATOM 1983 O O . GLY A 1 265 ? -8.358 23.757 1.317 1.00 63.84 265 GLY A O 1
ATOM 1984 N N . ASP A 1 266 ? -8.005 23.826 -0.916 1.00 70.25 266 ASP A N 1
ATOM 1985 C CA . ASP A 1 266 ? -7.984 22.375 -1.190 1.00 70.25 266 ASP A CA 1
ATOM 1986 C C . ASP A 1 266 ? -6.567 21.800 -1.412 1.00 70.25 266 ASP A C 1
ATOM 1988 O O . ASP A 1 266 ? -6.421 20.647 -1.819 1.00 70.25 266 ASP A O 1
ATOM 1992 N N . ASP A 1 267 ? -5.526 22.561 -1.066 1.00 78.31 267 ASP A N 1
ATOM 1993 C CA . ASP A 1 267 ? -4.102 22.221 -1.244 1.00 78.31 267 ASP A CA 1
ATOM 1994 C C . ASP A 1 267 ? -3.555 21.236 -0.192 1.00 78.31 267 ASP A C 1
ATOM 1996 O O . ASP A 1 267 ? -2.370 21.235 0.143 1.00 78.31 267 ASP A O 1
ATOM 2000 N N . ASP A 1 268 ? -4.416 20.381 0.360 1.00 86.94 268 ASP A N 1
ATOM 2001 C CA . ASP A 1 268 ? -3.961 19.292 1.219 1.00 86.94 268 ASP A CA 1
ATOM 2002 C C . ASP A 1 268 ? -3.089 18.334 0.406 1.00 86.94 268 ASP A C 1
ATOM 2004 O O . ASP A 1 268 ? -3.417 17.996 -0.735 1.00 86.94 268 ASP A O 1
ATOM 2008 N N . MET A 1 269 ? -2.019 17.837 1.017 1.00 88.50 269 MET A N 1
ATOM 2009 C CA . MET A 1 269 ? -1.061 16.961 0.354 1.00 88.50 269 MET A CA 1
ATOM 2010 C C . MET A 1 269 ? -0.972 15.607 1.047 1.00 88.50 269 MET A C 1
ATOM 2012 O O . MET A 1 269 ? -1.237 15.469 2.241 1.00 88.50 269 MET A O 1
ATOM 2016 N N . VAL A 1 270 ? -0.548 14.601 0.296 1.00 92.31 270 VAL A N 1
ATOM 2017 C CA . VAL A 1 270 ? -0.043 13.340 0.834 1.00 92.31 270 VAL A CA 1
ATOM 2018 C C . VAL A 1 270 ? 1.397 13.159 0.398 1.00 92.31 270 VAL A C 1
ATOM 2020 O O . VAL A 1 270 ? 1.708 13.302 -0.781 1.00 92.31 270 VAL A O 1
ATOM 2023 N N . VAL A 1 271 ? 2.279 12.878 1.351 1.00 90.88 271 VAL A N 1
ATOM 2024 C CA . VAL A 1 271 ? 3.721 12.772 1.120 1.00 90.88 271 VAL A CA 1
ATOM 2025 C C . VAL A 1 271 ? 4.192 11.360 1.439 1.00 90.88 271 VAL A C 1
ATOM 2027 O O . VAL A 1 271 ? 3.951 10.880 2.545 1.00 90.88 271 VAL A O 1
ATOM 2030 N N . LEU A 1 272 ? 4.871 10.685 0.512 1.00 91.62 272 LEU A N 1
ATOM 2031 C CA . LEU A 1 272 ? 5.495 9.387 0.786 1.00 91.62 272 LEU A CA 1
ATOM 2032 C C . LEU A 1 272 ? 6.755 9.127 -0.039 1.00 91.62 272 LEU A C 1
ATOM 2034 O O . LEU A 1 272 ? 6.899 9.624 -1.151 1.00 91.62 272 LEU A O 1
ATOM 2038 N N . GLY A 1 273 ? 7.644 8.304 0.513 1.00 87.88 273 GLY A N 1
ATOM 2039 C CA . GLY A 1 273 ? 8.849 7.826 -0.160 1.00 87.88 273 GLY A CA 1
ATOM 2040 C C . GLY A 1 273 ? 8.667 6.456 -0.812 1.00 87.88 273 GLY A C 1
ATOM 2041 O O . GLY A 1 273 ? 8.003 5.578 -0.257 1.00 87.88 273 GLY A O 1
ATOM 2042 N N . ARG A 1 274 ? 9.312 6.272 -1.962 1.00 88.56 274 ARG A N 1
ATOM 2043 C CA . ARG A 1 274 ? 9.572 4.990 -2.625 1.00 88.56 274 ARG A CA 1
ATOM 2044 C C . ARG A 1 274 ? 10.919 4.427 -2.177 1.00 88.56 274 ARG A C 1
ATOM 2046 O O . ARG A 1 274 ? 11.822 5.184 -1.805 1.00 88.56 274 ARG A O 1
ATOM 2053 N N . LYS A 1 275 ? 11.090 3.104 -2.252 1.00 86.69 275 LYS A N 1
ATOM 2054 C CA . LYS A 1 275 ? 12.365 2.432 -1.914 1.00 86.69 275 LYS A CA 1
ATOM 2055 C C . LYS A 1 275 ? 13.569 2.946 -2.712 1.00 86.69 275 LYS A C 1
ATOM 2057 O O . LYS A 1 275 ? 14.689 2.907 -2.217 1.00 86.69 275 LYS A O 1
ATOM 2062 N N . ASN A 1 276 ? 13.333 3.470 -3.911 1.00 81.50 276 ASN A N 1
ATOM 2063 C CA . ASN A 1 276 ? 14.358 4.057 -4.776 1.00 81.50 276 ASN A CA 1
ATOM 2064 C C . ASN A 1 276 ? 14.849 5.455 -4.331 1.00 81.50 276 ASN A C 1
ATOM 2066 O O . ASN A 1 276 ? 15.639 6.070 -5.044 1.00 81.50 276 ASN A O 1
ATOM 2070 N N . GLY A 1 277 ? 14.374 5.984 -3.197 1.00 79.31 277 GLY A N 1
ATOM 2071 C CA . GLY A 1 277 ? 14.793 7.288 -2.670 1.00 79.31 277 GLY A CA 1
ATOM 2072 C C . GLY A 1 277 ? 14.039 8.490 -3.248 1.00 79.31 277 GLY A C 1
ATOM 2073 O O . GLY A 1 277 ? 14.404 9.632 -2.960 1.00 79.31 277 GLY A O 1
ATOM 2074 N N . VAL A 1 278 ? 12.987 8.260 -4.037 1.00 84.19 278 VAL A N 1
ATOM 2075 C CA . VAL A 1 278 ? 12.102 9.312 -4.551 1.00 84.19 278 VAL A CA 1
ATOM 2076 C C . VAL A 1 278 ? 10.938 9.529 -3.584 1.00 84.19 278 VAL A C 1
ATOM 2078 O O . VAL A 1 278 ? 10.231 8.593 -3.220 1.00 84.19 278 VAL A O 1
ATOM 2081 N N . ILE A 1 279 ? 10.719 10.772 -3.169 1.00 86.38 279 ILE A N 1
ATOM 2082 C CA . ILE A 1 279 ? 9.599 11.200 -2.330 1.00 86.38 279 ILE A CA 1
ATOM 2083 C C . ILE A 1 279 ? 8.595 11.936 -3.206 1.00 86.38 279 ILE A C 1
ATOM 2085 O O . ILE A 1 279 ? 8.933 12.908 -3.871 1.00 86.38 279 ILE A O 1
ATOM 2089 N N . HIS A 1 280 ? 7.343 11.512 -3.157 1.00 87.81 280 HIS A N 1
ATOM 2090 C CA . HIS A 1 280 ? 6.230 12.167 -3.823 1.00 87.81 280 HIS A CA 1
ATOM 2091 C C . HIS A 1 280 ? 5.424 12.940 -2.785 1.00 87.81 280 HIS A C 1
ATOM 2093 O O . HIS A 1 280 ? 5.042 12.376 -1.767 1.00 87.81 280 HIS A O 1
ATOM 2099 N N . ALA A 1 281 ? 5.135 14.204 -3.053 1.00 88.94 281 ALA A N 1
ATOM 2100 C CA . ALA A 1 281 ? 4.018 14.939 -2.490 1.00 88.94 281 ALA A CA 1
ATOM 2101 C C . ALA A 1 281 ? 2.951 15.009 -3.580 1.00 88.94 281 ALA A C 1
ATOM 2103 O O . ALA A 1 281 ? 3.260 15.424 -4.690 1.00 88.94 281 ALA A O 1
ATOM 2104 N N . LEU A 1 282 ? 1.726 14.587 -3.296 1.00 89.62 282 LEU A N 1
ATOM 2105 C CA . LEU A 1 282 ? 0.607 14.559 -4.239 1.00 89.62 282 LEU A CA 1
ATOM 2106 C C . LEU A 1 282 ? -0.566 15.324 -3.632 1.00 89.62 282 LEU A C 1
ATOM 2108 O O . LEU A 1 282 ? -0.747 15.275 -2.416 1.00 89.62 282 LEU A O 1
ATOM 2112 N N . SER A 1 283 ? -1.404 15.964 -4.451 1.00 89.44 283 SER A N 1
ATOM 2113 C CA . SER A 1 283 ? -2.669 16.515 -3.954 1.00 89.44 283 SER A CA 1
ATOM 2114 C C . SER A 1 283 ? -3.502 15.406 -3.309 1.00 89.44 283 SER A C 1
ATOM 2116 O O . SER A 1 283 ? -3.798 14.395 -3.945 1.00 89.44 283 SER A O 1
ATOM 2118 N N . ALA A 1 284 ? -3.945 15.607 -2.071 1.00 90.81 284 ALA A N 1
ATOM 2119 C CA . ALA A 1 284 ? -4.809 14.666 -1.361 1.00 90.81 284 ALA A CA 1
ATOM 2120 C C . ALA A 1 284 ? -6.199 14.530 -2.017 1.00 90.81 284 ALA A C 1
ATOM 2122 O O . ALA A 1 284 ? -6.926 13.573 -1.748 1.00 90.81 284 ALA A O 1
ATOM 2123 N N . VAL A 1 285 ? -6.577 15.483 -2.877 1.00 89.12 285 VAL A N 1
ATOM 2124 C CA . VAL A 1 285 ? -7.871 15.513 -3.576 1.00 89.12 285 VAL A CA 1
ATOM 2125 C C . VAL A 1 285 ? -7.842 14.697 -4.858 1.00 89.12 285 VAL A C 1
ATOM 2127 O O . VAL A 1 285 ? -8.788 13.969 -5.135 1.00 89.12 285 VAL A O 1
ATOM 2130 N N . THR A 1 286 ? -6.774 14.836 -5.644 1.00 89.94 286 THR A N 1
ATOM 2131 C CA . THR A 1 286 ? -6.716 14.287 -7.009 1.00 89.94 286 THR A CA 1
ATOM 2132 C C . THR A 1 286 ? -5.663 13.200 -7.191 1.00 89.94 286 THR A C 1
ATOM 2134 O O . THR A 1 286 ? -5.689 12.503 -8.201 1.00 89.94 286 THR A O 1
ATOM 2137 N N . GLY A 1 287 ? -4.707 13.072 -6.267 1.00 89.25 287 GLY A N 1
ATOM 2138 C CA . GLY A 1 287 ? -3.522 12.232 -6.450 1.00 89.25 287 GLY A CA 1
ATOM 2139 C C . GLY A 1 287 ? -2.544 12.761 -7.506 1.00 89.25 287 GLY A C 1
ATOM 2140 O O . GLY A 1 287 ? -1.653 12.029 -7.937 1.00 89.25 287 GLY A O 1
ATOM 2141 N N . GLN A 1 288 ? -2.710 14.010 -7.958 1.00 84.81 288 GLN A N 1
ATOM 2142 C CA . GLN A 1 288 ? -1.938 14.626 -9.045 1.00 84.81 288 GLN A CA 1
ATOM 2143 C C . GLN A 1 288 ? -1.343 15.987 -8.637 1.00 84.81 288 GLN A C 1
ATOM 2145 O O . GLN A 1 288 ? -1.599 16.486 -7.542 1.00 84.81 288 GLN A O 1
ATOM 2150 N N . ASN A 1 289 ? -0.563 16.590 -9.547 1.00 75.50 289 ASN A N 1
ATOM 2151 C CA . ASN A 1 289 ? -0.071 17.978 -9.488 1.00 75.50 289 ASN A CA 1
ATOM 2152 C C . ASN A 1 289 ? 0.747 18.346 -8.241 1.00 75.50 289 ASN A C 1
ATOM 2154 O O . ASN A 1 289 ? 0.601 19.446 -7.714 1.00 75.50 289 ASN A O 1
ATOM 2158 N N . GLY A 1 290 ? 1.586 17.433 -7.761 1.00 76.50 290 GLY A N 1
ATOM 2159 C CA . GLY A 1 290 ? 2.405 17.694 -6.587 1.00 76.50 290 GLY A CA 1
ATOM 2160 C C . GLY A 1 290 ? 3.903 17.813 -6.876 1.00 76.50 290 GLY A C 1
ATOM 2161 O O . GLY A 1 290 ? 4.321 18.087 -8.000 1.00 76.50 290 GLY A O 1
ATOM 2162 N N . MET A 1 291 ? 4.710 17.644 -5.835 1.00 80.69 291 MET A N 1
ATOM 2163 C CA . MET A 1 291 ? 6.162 17.812 -5.860 1.00 80.69 291 MET A CA 1
ATOM 2164 C C . MET A 1 291 ? 6.852 16.457 -5.764 1.00 80.69 291 MET A C 1
ATOM 2166 O O . MET A 1 291 ? 6.429 15.600 -4.998 1.00 80.69 291 MET A O 1
ATOM 2170 N N . VAL A 1 292 ? 7.952 16.268 -6.479 1.00 80.88 292 VAL A N 1
ATOM 2171 C CA . VAL A 1 292 ? 8.853 15.133 -6.283 1.00 80.88 292 VAL A CA 1
ATOM 2172 C C . VAL A 1 292 ? 10.141 15.637 -5.659 1.00 80.88 292 VAL A C 1
ATOM 2174 O O . VAL A 1 292 ? 10.812 16.489 -6.234 1.00 80.88 292 VAL A O 1
ATOM 2177 N N . TYR A 1 293 ? 10.499 15.103 -4.498 1.00 83.12 293 TYR A N 1
ATOM 2178 C CA . TYR A 1 293 ? 11.820 15.275 -3.913 1.00 83.12 293 TYR A CA 1
ATOM 2179 C C . TYR A 1 293 ? 12.648 14.033 -4.198 1.00 83.12 293 TYR A C 1
ATOM 2181 O O . TYR A 1 293 ? 12.143 12.917 -4.140 1.00 83.12 293 TYR A O 1
ATOM 2189 N N . PHE A 1 294 ? 13.919 14.206 -4.516 1.00 79.94 294 PHE A N 1
ATOM 2190 C CA . PHE A 1 294 ? 14.772 13.091 -4.904 1.00 79.94 294 PHE A CA 1
ATOM 2191 C C . PHE A 1 294 ? 16.152 13.221 -4.283 1.00 79.94 294 PHE A C 1
ATOM 2193 O O . PHE A 1 294 ? 16.640 14.327 -4.042 1.00 79.94 294 PHE A O 1
ATOM 2200 N N . ALA A 1 295 ? 16.775 12.070 -4.052 1.00 83.19 295 ALA A N 1
ATOM 2201 C CA . ALA A 1 295 ? 18.191 11.960 -3.756 1.00 83.19 295 ALA A CA 1
ATOM 2202 C C . ALA A 1 295 ? 18.912 11.369 -4.973 1.00 83.19 295 ALA A C 1
ATOM 2204 O O . ALA A 1 295 ? 18.506 10.348 -5.524 1.00 83.19 295 ALA A O 1
ATOM 2205 N N . VAL A 1 296 ? 19.994 12.017 -5.384 1.00 81.12 296 VAL A N 1
ATOM 2206 C CA . VAL A 1 296 ? 20.941 11.531 -6.382 1.00 81.12 296 VAL A CA 1
ATOM 2207 C C . VAL A 1 296 ? 22.115 10.924 -5.634 1.00 81.12 296 VAL A C 1
ATOM 2209 O O . VAL A 1 296 ? 22.788 11.613 -4.866 1.00 81.12 296 VAL A O 1
ATOM 2212 N N . ILE A 1 297 ? 22.365 9.641 -5.874 1.00 80.25 297 ILE A N 1
ATOM 2213 C CA . ILE A 1 297 ? 23.516 8.920 -5.333 1.00 80.25 297 ILE A CA 1
ATOM 2214 C C . ILE A 1 297 ? 24.591 8.885 -6.420 1.00 80.25 297 ILE A C 1
ATOM 2216 O O . ILE A 1 297 ? 24.336 8.411 -7.522 1.00 80.25 297 ILE A O 1
ATOM 2220 N N . ASN A 1 298 ? 25.785 9.391 -6.109 1.00 83.38 298 ASN A N 1
ATOM 2221 C CA . ASN A 1 298 ? 26.931 9.412 -7.020 1.00 83.38 298 ASN A CA 1
ATOM 2222 C C . ASN A 1 298 ? 28.142 8.757 -6.344 1.00 83.38 298 ASN A C 1
ATOM 2224 O O . ASN A 1 298 ? 29.051 9.436 -5.873 1.00 83.38 298 ASN A O 1
ATOM 2228 N N . THR A 1 299 ? 28.112 7.431 -6.221 1.00 82.00 299 THR A N 1
ATOM 2229 C CA . THR A 1 299 ? 29.155 6.650 -5.531 1.00 82.00 299 THR A CA 1
ATOM 2230 C C . THR A 1 299 ? 30.487 6.610 -6.280 1.00 82.00 299 THR A C 1
ATOM 2232 O O . THR A 1 299 ? 31.509 6.306 -5.675 1.00 82.00 299 THR A O 1
ATOM 2235 N N . GLU A 1 300 ? 30.483 6.914 -7.578 1.00 85.88 300 GLU A N 1
ATOM 2236 C CA . GLU A 1 300 ? 31.670 6.900 -8.447 1.00 85.88 300 GLU A CA 1
ATOM 2237 C C . GLU A 1 300 ? 32.340 8.274 -8.585 1.00 85.88 300 GLU A C 1
ATOM 2239 O O . GLU A 1 300 ? 33.317 8.418 -9.314 1.00 85.88 300 GLU A O 1
ATOM 2244 N N . PHE A 1 301 ? 31.825 9.287 -7.888 1.00 88.31 301 PHE A N 1
ATOM 2245 C CA . PHE A 1 301 ? 32.321 10.661 -7.933 1.00 88.31 301 PHE A CA 1
ATOM 2246 C C . PHE A 1 301 ? 32.400 11.268 -9.346 1.00 88.31 301 PHE A C 1
ATOM 2248 O O . PHE A 1 301 ? 33.286 12.064 -9.659 1.00 88.31 301 PHE A O 1
ATOM 2255 N N . LEU A 1 302 ? 31.471 10.894 -10.231 1.00 91.25 302 LEU A N 1
ATOM 2256 C CA . LEU A 1 302 ? 31.432 11.424 -11.594 1.00 91.25 302 LEU A CA 1
ATOM 2257 C C . LEU A 1 302 ? 31.045 12.905 -11.574 1.00 91.25 302 LEU A C 1
ATOM 2259 O O . LEU A 1 302 ? 30.089 13.280 -10.901 1.00 91.25 302 LEU A O 1
ATOM 2263 N N . SER A 1 303 ? 31.746 13.745 -12.333 1.00 93.31 303 SER A N 1
ATOM 2264 C CA . SER A 1 303 ? 31.403 15.166 -12.466 1.00 93.31 303 SER A CA 1
ATOM 2265 C C . SER A 1 303 ? 30.110 15.357 -13.261 1.00 93.31 303 SER A C 1
ATOM 2267 O O . SER A 1 303 ? 29.999 14.896 -14.397 1.00 93.31 303 SER A O 1
ATOM 2269 N N . TRP A 1 304 ? 29.151 16.095 -12.703 1.00 91.19 304 TRP A N 1
ATOM 2270 C CA . TRP A 1 304 ? 27.863 16.395 -13.336 1.00 91.19 304 TRP A CA 1
ATOM 2271 C C . TRP A 1 304 ? 27.333 17.776 -12.928 1.00 91.19 304 TRP A C 1
ATOM 2273 O O . TRP A 1 304 ? 27.844 18.404 -12.005 1.00 91.19 304 TRP A O 1
ATOM 2283 N N . GLN A 1 305 ? 26.323 18.285 -13.640 1.00 89.94 305 GLN A N 1
ATOM 2284 C CA . GLN A 1 305 ? 25.768 19.621 -13.398 1.00 89.94 305 GLN A CA 1
ATOM 2285 C C . GLN A 1 305 ? 24.421 19.579 -12.679 1.00 89.94 305 GLN A C 1
ATOM 2287 O O . GLN A 1 305 ? 23.461 18.979 -13.168 1.00 89.94 305 GLN A O 1
ATOM 2292 N N . LEU A 1 306 ? 24.314 20.340 -11.590 1.00 86.38 306 LEU A N 1
ATOM 2293 C CA . LEU A 1 306 ? 23.047 20.631 -10.931 1.00 86.38 306 LEU A CA 1
ATOM 2294 C C . LEU A 1 306 ? 22.213 21.570 -11.802 1.00 86.38 306 LEU A C 1
ATOM 2296 O O . LEU A 1 306 ? 22.574 22.725 -12.022 1.00 86.38 306 LEU A O 1
ATOM 2300 N N . LYS A 1 307 ? 21.065 21.105 -12.291 1.00 83.31 307 LYS A N 1
ATOM 2301 C CA . LYS A 1 307 ? 20.079 21.970 -12.952 1.00 83.31 307 LYS A CA 1
ATOM 2302 C C . LYS A 1 307 ? 19.087 22.514 -11.917 1.00 83.31 307 LYS A C 1
ATOM 2304 O O . LYS A 1 307 ? 18.675 21.754 -11.048 1.00 83.31 307 LYS A O 1
ATOM 2309 N N . PRO A 1 308 ? 18.686 23.797 -11.991 1.00 84.00 308 PRO A N 1
ATOM 2310 C CA . PRO A 1 308 ? 18.962 24.739 -13.080 1.00 84.00 308 PRO A CA 1
ATOM 2311 C C . PRO A 1 308 ? 20.238 25.588 -12.908 1.00 84.00 308 PRO A C 1
ATOM 2313 O O . PRO A 1 308 ? 20.565 26.347 -13.814 1.00 84.00 308 PRO A O 1
ATOM 2316 N N . SER A 1 309 ? 20.961 25.492 -11.785 1.00 85.12 309 SER A N 1
ATOM 2317 C CA . SER A 1 309 ? 22.077 26.401 -11.455 1.00 85.12 309 SER A CA 1
ATOM 2318 C C . SER A 1 309 ? 23.343 26.226 -12.308 1.00 85.12 309 SER A C 1
ATOM 2320 O O . SER A 1 309 ? 24.210 27.094 -12.281 1.00 85.12 309 SER A O 1
ATOM 2322 N N . ASN A 1 310 ? 23.462 25.126 -13.060 1.00 85.94 310 ASN A N 1
ATOM 2323 C CA . ASN A 1 310 ? 24.649 24.706 -13.817 1.00 85.94 310 ASN A CA 1
ATOM 2324 C C . ASN A 1 310 ? 25.924 24.547 -12.969 1.00 85.94 310 ASN A C 1
ATOM 2326 O O . ASN A 1 310 ? 27.022 24.503 -13.520 1.00 85.94 310 ASN A O 1
ATOM 2330 N N . ILE A 1 311 ? 25.798 24.437 -11.644 1.00 89.81 311 ILE A N 1
ATOM 2331 C CA . ILE A 1 311 ? 26.941 24.192 -10.759 1.00 89.81 311 ILE A CA 1
ATOM 2332 C C . ILE A 1 311 ? 27.429 22.761 -10.991 1.00 89.81 311 ILE A C 1
ATOM 2334 O O . ILE A 1 311 ? 26.647 21.817 -10.865 1.00 89.81 311 ILE A O 1
ATOM 2338 N N . THR A 1 312 ? 28.711 22.604 -11.318 1.00 92.69 312 THR A N 1
ATOM 2339 C CA . THR A 1 312 ? 29.346 21.287 -11.426 1.00 92.69 312 THR A CA 1
ATOM 2340 C C . THR A 1 312 ? 29.651 20.742 -10.038 1.00 92.69 312 THR A C 1
ATOM 2342 O O . THR A 1 312 ? 30.272 21.425 -9.223 1.00 92.69 312 THR A O 1
ATOM 2345 N N . VAL A 1 313 ? 29.231 19.509 -9.784 1.00 92.25 313 VAL A N 1
ATOM 2346 C CA . VAL A 1 313 ? 29.518 18.758 -8.561 1.00 92.25 313 VAL A CA 1
ATOM 2347 C C . VAL A 1 313 ? 29.983 17.351 -8.922 1.00 92.25 313 VAL A C 1
ATOM 2349 O O . VAL A 1 313 ? 29.676 16.839 -9.994 1.00 92.25 313 VAL A O 1
ATOM 2352 N N . ASP A 1 314 ? 30.707 16.721 -8.012 1.00 92.94 314 ASP A N 1
ATOM 2353 C CA . ASP A 1 314 ? 31.230 15.354 -8.113 1.00 92.94 314 ASP A CA 1
ATOM 2354 C C . ASP A 1 314 ? 30.627 14.434 -7.042 1.00 92.94 314 ASP A C 1
ATOM 2356 O O . ASP A 1 314 ? 31.089 13.327 -6.818 1.00 92.94 314 ASP A O 1
ATOM 2360 N N . ARG A 1 315 ? 29.574 14.879 -6.355 1.00 88.81 315 ARG A N 1
ATOM 2361 C CA . ARG A 1 315 ? 28.911 14.148 -5.269 1.00 88.81 315 ARG A CA 1
ATOM 2362 C C . ARG A 1 315 ? 27.419 14.021 -5.516 1.00 88.81 315 ARG A C 1
ATOM 2364 O O . ARG A 1 315 ? 26.909 14.474 -6.543 1.00 88.81 315 ARG A O 1
ATOM 2371 N N . GLY A 1 316 ? 26.730 13.345 -4.602 1.00 88.19 316 GLY A N 1
ATOM 2372 C CA . GLY A 1 316 ? 25.277 13.252 -4.631 1.00 88.19 316 GLY A CA 1
ATOM 2373 C C . GLY A 1 316 ? 24.606 14.618 -4.477 1.00 88.19 316 GLY A C 1
ATOM 2374 O O . GLY A 1 316 ? 25.246 15.624 -4.161 1.00 88.19 316 GLY A O 1
ATOM 2375 N N . ALA A 1 317 ? 23.295 14.658 -4.666 1.00 89.62 317 ALA A N 1
ATOM 2376 C CA . ALA A 1 317 ? 22.499 15.859 -4.445 1.00 89.62 317 ALA A CA 1
ATOM 2377 C C . ALA A 1 317 ? 21.093 15.504 -3.974 1.00 89.62 317 ALA A C 1
ATOM 2379 O O . ALA A 1 317 ? 20.599 14.415 -4.234 1.00 89.62 317 ALA A O 1
ATOM 2380 N N . TYR A 1 318 ? 20.433 16.452 -3.333 1.00 89.19 318 TYR A N 1
ATOM 2381 C CA . TYR A 1 318 ? 18.997 16.438 -3.110 1.00 89.19 318 TYR A CA 1
ATOM 2382 C C . TYR A 1 318 ? 18.343 17.419 -4.070 1.00 89.19 318 TYR A C 1
ATOM 2384 O O . TYR A 1 318 ? 18.966 18.400 -4.473 1.00 89.19 318 TYR A O 1
ATOM 2392 N N . GLY A 1 319 ? 17.086 17.200 -4.421 1.00 86.94 319 GLY A N 1
ATOM 2393 C CA . GLY A 1 319 ? 16.361 18.170 -5.223 1.00 86.94 319 GLY A CA 1
ATOM 2394 C C . GLY A 1 319 ? 14.859 18.078 -5.072 1.00 86.94 319 GLY A C 1
ATOM 2395 O O . GLY A 1 319 ? 14.341 17.128 -4.488 1.00 86.94 319 GLY A O 1
ATOM 2396 N N . ALA A 1 320 ? 14.181 19.080 -5.620 1.00 87.19 320 ALA A N 1
ATOM 2397 C CA . ALA A 1 320 ? 12.737 19.135 -5.757 1.00 87.19 320 ALA A CA 1
ATOM 2398 C C . ALA A 1 320 ? 12.343 19.448 -7.203 1.00 87.19 320 ALA A C 1
ATOM 2400 O O . ALA A 1 320 ? 12.939 20.311 -7.848 1.00 87.19 320 ALA A O 1
ATOM 2401 N N . LEU A 1 321 ? 11.307 18.775 -7.685 1.00 83.06 321 LEU A N 1
ATOM 2402 C CA . LEU A 1 321 ? 10.749 18.845 -9.029 1.00 83.06 321 LEU A CA 1
ATOM 2403 C C . LEU A 1 321 ? 9.241 19.071 -8.928 1.00 83.06 321 LEU A C 1
ATOM 2405 O O . LEU A 1 321 ? 8.557 18.348 -8.210 1.00 83.06 321 LEU A O 1
ATOM 2409 N N . ASP A 1 322 ? 8.715 20.041 -9.661 1.00 80.19 322 ASP A N 1
ATOM 2410 C CA . ASP A 1 322 ? 7.272 20.202 -9.837 1.00 80.19 322 ASP A CA 1
ATOM 2411 C C . ASP A 1 322 ? 6.777 19.207 -10.896 1.00 80.19 322 ASP A C 1
ATOM 2413 O O . ASP A 1 322 ? 7.223 19.234 -12.046 1.00 80.19 322 ASP A O 1
ATOM 2417 N N . VAL A 1 323 ? 5.866 18.308 -10.515 1.00 72.69 323 VAL A N 1
ATOM 2418 C CA . VAL A 1 323 ? 5.355 17.250 -11.403 1.00 72.69 323 VAL A CA 1
ATOM 2419 C C . VAL A 1 323 ? 4.484 17.823 -12.521 1.00 72.69 323 VAL A C 1
ATOM 2421 O O . VAL A 1 323 ? 4.413 17.240 -13.601 1.00 72.69 323 VAL A O 1
ATOM 2424 N N . LYS A 1 324 ? 3.834 18.971 -12.305 1.00 69.31 324 LYS A N 1
ATOM 2425 C CA . LYS A 1 324 ? 2.904 19.565 -13.275 1.00 69.31 324 LYS A CA 1
ATOM 2426 C C . LYS A 1 324 ? 3.622 20.094 -14.512 1.00 69.31 324 LYS A C 1
ATOM 2428 O O . LYS A 1 324 ? 3.070 20.054 -15.607 1.00 69.31 324 LYS A O 1
ATOM 2433 N N . ASN A 1 325 ? 4.821 20.641 -14.337 1.00 76.75 325 ASN A N 1
ATOM 2434 C CA . ASN A 1 325 ? 5.568 21.306 -15.410 1.00 76.75 325 ASN A CA 1
ATOM 2435 C C . ASN A 1 325 ? 6.981 20.739 -15.624 1.00 76.75 325 ASN A C 1
ATOM 2437 O O . ASN A 1 325 ? 7.697 21.229 -16.496 1.00 76.75 325 ASN A O 1
ATOM 2441 N N . GLY A 1 326 ? 7.395 19.733 -14.848 1.00 72.88 326 GLY A N 1
ATOM 2442 C CA . GLY A 1 326 ? 8.717 19.114 -14.954 1.00 72.88 326 GLY A CA 1
ATOM 2443 C C . GLY A 1 326 ? 9.869 20.046 -14.565 1.00 72.88 326 GLY A C 1
ATOM 2444 O O . GLY A 1 326 ? 11.023 19.776 -14.900 1.00 72.88 326 GLY A O 1
ATOM 2445 N N . ARG A 1 327 ? 9.593 21.161 -13.879 1.00 82.00 327 ARG A N 1
ATOM 2446 C CA . ARG A 1 327 ? 10.613 22.143 -13.502 1.00 82.00 327 ARG A CA 1
ATOM 2447 C C . ARG A 1 327 ? 11.305 21.730 -12.210 1.00 82.00 327 ARG A C 1
ATOM 2449 O O . ARG A 1 327 ? 10.665 21.635 -11.162 1.00 82.00 327 ARG A O 1
ATOM 2456 N N . ILE A 1 328 ? 12.626 21.562 -12.256 1.00 83.25 328 ILE A N 1
ATOM 2457 C CA . ILE A 1 328 ? 13.438 21.446 -11.038 1.00 83.25 328 ILE A CA 1
ATOM 2458 C C . ILE A 1 328 ? 13.369 22.789 -10.302 1.00 83.25 328 ILE A C 1
ATOM 2460 O O . ILE A 1 328 ? 13.781 23.818 -10.840 1.00 83.25 328 ILE A O 1
ATOM 2464 N N . ILE A 1 329 ? 12.821 22.784 -9.088 1.00 84.88 329 ILE A N 1
ATOM 2465 C CA . ILE A 1 329 ? 12.675 23.980 -8.252 1.00 84.88 329 ILE A CA 1
ATOM 2466 C C . ILE A 1 329 ? 14.010 24.326 -7.603 1.00 84.88 329 ILE A C 1
ATOM 2468 O O . ILE A 1 329 ? 14.450 25.472 -7.666 1.00 84.88 329 ILE A O 1
ATOM 2472 N N . TRP A 1 330 ? 14.662 23.338 -6.999 1.00 84.44 330 TRP A N 1
ATOM 2473 C CA . TRP A 1 330 ? 15.985 23.491 -6.411 1.00 84.44 330 TRP A CA 1
ATOM 2474 C C . TRP A 1 330 ? 16.724 22.155 -6.427 1.00 84.44 330 TRP A C 1
ATOM 2476 O O . TRP A 1 330 ? 16.112 21.111 -6.212 1.00 84.44 330 TRP A O 1
ATOM 2486 N N . PRO A 1 331 ? 18.039 22.186 -6.670 1.00 86.69 331 PRO A N 1
ATOM 2487 C CA . PRO A 1 331 ? 18.957 21.152 -6.227 1.00 86.69 331 PRO A CA 1
ATOM 2488 C C . PRO A 1 331 ? 19.862 21.669 -5.094 1.00 86.69 331 PRO A C 1
ATOM 2490 O O . PRO A 1 331 ? 20.177 22.856 -5.005 1.00 86.69 331 PRO A O 1
ATOM 2493 N N . THR A 1 332 ? 20.338 20.774 -4.242 1.00 89.44 332 THR A N 1
ATOM 2494 C CA . THR A 1 332 ? 21.335 21.043 -3.201 1.00 89.44 332 THR A CA 1
ATOM 2495 C C . THR A 1 332 ? 22.338 19.902 -3.208 1.00 89.44 332 THR A C 1
ATOM 2497 O O . THR A 1 332 ? 21.952 18.750 -3.034 1.00 89.44 332 THR A O 1
ATOM 2500 N N . ALA A 1 333 ? 23.618 20.200 -3.436 1.00 88.69 333 ALA A N 1
ATOM 2501 C CA . ALA A 1 333 ? 24.668 19.189 -3.349 1.00 88.69 333 ALA A CA 1
ATOM 2502 C C . ALA A 1 333 ? 24.694 18.580 -1.941 1.00 88.69 333 ALA A C 1
ATOM 2504 O O . ALA A 1 333 ? 24.480 19.289 -0.955 1.00 88.69 333 ALA A O 1
ATOM 2505 N N . VAL A 1 334 ? 24.981 17.283 -1.844 1.00 85.94 334 VAL A N 1
ATOM 2506 C CA . VAL A 1 334 ? 25.351 16.679 -0.560 1.00 85.94 334 VAL A CA 1
ATOM 2507 C C . VAL A 1 334 ? 26.580 17.441 -0.023 1.00 85.94 334 VAL A C 1
ATOM 2509 O O . VAL A 1 334 ? 27.424 17.827 -0.839 1.00 85.94 334 VAL A O 1
ATOM 2512 N N . PRO A 1 335 ? 26.649 17.737 1.291 1.00 79.38 335 PRO A N 1
ATOM 2513 C CA . PRO A 1 335 ? 27.779 18.450 1.885 1.00 79.38 335 PRO A CA 1
ATOM 2514 C C . PRO A 1 335 ? 29.136 17.812 1.593 1.00 79.38 335 PRO A C 1
ATOM 2516 O O . PRO A 1 335 ? 29.211 16.561 1.596 1.00 79.38 335 PRO A O 1
#

InterPro domains:
  IPR011047 Quinoprotein alcohol dehydrogenase-like superfamily [SSF50998] (4-332)

Secondary structure (DSSP, 8-state):
---SPPEEETTEEEEE-SSTTEEEEEETTT--EEEEEES---TTEE--SPPEEETTEEEEE-EESHHHHTT-TTS-----B-EEEEEEEE---------S---TT-----PPPPPEEEEEEEEESS-HHHHHTT-EE----SSPPEEETTTTEEEEE---EEE--HHHHHHHHHTT--SS--SS--TTS-TTS-TTEEEEEETTT--EEEEEEPSS-----GGG-BTTTB-S-TTTS-SS--------SPPEEE---TTSTT-SSS--EEEEE-TTSEEEEEETTTS-S-EEEEEE--TT---EEETTTTEEESS-EEEEEETTT--EEEEEE--

Organism: NCBI:txid252184

Sequence (335 aa):
MSRTSPQIAGETIFVGTQLHALVVALSRTTGQTLAVIQINPHPYAVITQSPTFFDGKLFIGTSSFEHYYAPDASYPCCSLSANFVALEFSPSTSTSTSTSNPSPHSYPRHNPPKPRFRVLQNITTIPLSQRQAGWAGASIWGSQPSFSSRRRLAFIGTGNTYSTSASTRACQLANDLTAYILNGPDPCLPQDVLQDSVLAIDIDTGKVGWTHQSTGVDAYKGACGYPGLGPRNSALCPQVPGPDADFGMAPAYVPSSTSTQHGHGDDDMVVLGRKNGVIHALSAVTGQNGMVYFAVINTEFLSWQLKPSNITVDRGAYGALDVKNGRIIWPTAVP

Radius of gyration: 23.44 Å; chains: 1; bounding box: 74×56×66 Å

Foldseek 3Di:
DFLADWDDDDQWIWTFFQFQGKIWIAGNVPRHTQEIDRQFRDGFKTFNEHWDDDPQKTKGKIFGPLLVCLQPPVDPDDQAWIKIWIKHKDSWDPPPPVPDDDDPPDDPPDDTDGIYIDTPDIGTLADPVFSVQPKHGFGQNAYYWDDDPPQQKTKTWTAAIQTGGPQLLVLCVVVVVLDQDDPDADPSDDPSNQHLKIFIARNNRRDTQEIDHDHDHQNAGQQQPDPPPGGPHPVSQRSRNHDRFHFRHHWDWADADPPDPVRDDQQIWTWGGTPQAKIWIARSNHRHFTKIKGKFAQPPQDWDADPPVRDIGSGIWIWMAGRVPRDTPDIGGDD

pLDDT: mean 87.24, std 13.04, range [41.34, 98.56]